Protein AF-A0A1Y3MYL6-F1 (afdb_monomer)

Mean predicted aligned error: 15.47 Å

pLDDT: mean 75.02, std 28.81, range [24.47, 98.62]

Foldseek 3Di:
DDPPPPPDVLNVQLVLQVVLLVVLVVLLVCVLVVVCVVVVHDPQVVCCVPPVDGPVVSVLSPLVNVLCVLQVVDSRDDRDSVLSVLLCVQAVDSVSSNVLVVQLCVVCVSVCVPRDSVSSVVSSVVLCPDPVNVVRRVVVVVVVVVVVVVVVVVVVVVVVVVPDPPPDDDDDDDDDDDPPPPPPPPPDDPDPPPPPDDDDDDDDDDDDDDDDDDDDDDDDDDDPDDD

Solvent-accessible surface area (backbone atoms only — not comparable to full-atom values): 14419 Å² total; per-residue (Å²): 136,85,80,80,73,83,70,54,66,61,60,52,48,53,50,43,23,51,53,41,52,51,54,27,47,52,54,42,50,43,60,76,68,42,48,34,61,78,72,74,38,53,67,46,60,35,40,33,70,76,71,71,38,52,52,72,52,52,54,52,33,44,53,34,39,53,52,50,61,61,39,63,92,43,91,81,64,77,48,51,67,69,46,38,50,47,47,55,72,74,27,85,46,61,69,38,38,46,52,49,51,53,51,50,53,63,72,41,69,82,43,66,88,63,74,42,53,64,50,51,53,54,51,46,59,52,47,62,69,33,75,92,41,36,80,65,64,47,45,65,57,57,52,49,50,52,52,52,50,52,53,51,50,53,52,51,54,52,52,57,63,71,68,53,79,83,77,86,72,91,68,95,70,92,74,77,89,75,79,80,76,80,75,82,72,80,76,70,84,77,78,82,82,73,80,76,80,73,92,71,82,88,82,90,82,90,82,93,82,83,91,82,90,84,87,84,86,82,79,86,76,87,73,84,84,80,131

Secondary structure (DSSP, 8-state):
--------HHHHHHHHHHHHHHHHHHHHHHHHTTHHHHTT--HHHHHHHHHS--HHHHHHHHHHHHHHHHTTT-SS---SHHHHHHHHHH--SHHHHHHHHHHHHHHHTT-GGG--HHHHHHHHHHHHH-GGGHHHHTHHHHHHHHHHHHHHHHHHHHHHHHTS-----------------------------------PPP-------------------------

Radius of gyration: 26.07 Å; Cα contacts (8 Å, |Δi|>4): 119; chains: 1; bounding box: 48×102×62 Å

Structure (mmCIF, N/CA/C/O backbone):
data_AF-A0A1Y3MYL6-F1
#
_entry.id   AF-A0A1Y3MYL6-F1
#
loop_
_atom_site.group_PDB
_atom_site.id
_atom_site.type_symbol
_atom_site.label_atom_id
_atom_site.label_alt_id
_atom_site.label_comp_id
_atom_site.label_asym_id
_atom_site.label_entity_id
_atom_site.label_seq_id
_atom_site.pdbx_PDB_ins_code
_atom_site.Cartn_x
_atom_site.Cartn_y
_atom_site.Cartn_z
_atom_site.occupancy
_atom_site.B_iso_or_equiv
_atom_site.auth_seq_id
_atom_site.auth_comp_id
_atom_site.auth_asym_id
_atom_site.auth_atom_id
_atom_site.pdbx_PDB_model_num
ATOM 1 N N . MET A 1 1 ? 7.258 -42.329 1.314 1.00 36.47 1 MET A N 1
ATOM 2 C CA . MET A 1 1 ? 6.926 -41.759 2.639 1.00 36.47 1 MET A CA 1
ATOM 3 C C . MET A 1 1 ? 7.146 -40.253 2.537 1.00 36.47 1 MET A C 1
ATOM 5 O O . MET A 1 1 ? 8.285 -39.808 2.557 1.00 36.47 1 MET A O 1
ATOM 9 N N . ASN A 1 2 ? 6.090 -39.482 2.263 1.00 37.75 2 ASN A N 1
ATOM 10 C CA . ASN A 1 2 ? 6.215 -38.037 2.048 1.00 37.75 2 ASN A CA 1
ATOM 11 C C . ASN A 1 2 ? 6.383 -37.348 3.401 1.00 37.75 2 ASN A C 1
ATOM 13 O O . ASN A 1 2 ? 5.489 -37.391 4.243 1.00 37.75 2 ASN A O 1
ATOM 17 N N . LYS A 1 3 ? 7.556 -36.749 3.612 1.00 42.62 3 LYS A N 1
ATOM 18 C CA . LYS A 1 3 ? 7.877 -35.957 4.797 1.00 42.62 3 LYS A CA 1
ATOM 19 C C . LYS A 1 3 ? 7.036 -34.680 4.727 1.00 42.62 3 LYS A C 1
ATOM 21 O O . LYS A 1 3 ? 7.388 -33.747 4.014 1.00 42.62 3 LYS A O 1
ATOM 26 N N . VAL A 1 4 ? 5.893 -34.661 5.410 1.00 44.25 4 VAL A N 1
ATOM 27 C CA . VAL A 1 4 ? 5.122 -33.431 5.620 1.00 44.25 4 VAL A CA 1
ATOM 28 C C . VAL A 1 4 ? 5.970 -32.548 6.528 1.00 44.25 4 VAL A C 1
ATOM 30 O O . VAL A 1 4 ? 6.018 -32.742 7.739 1.00 44.25 4 VAL A O 1
ATOM 33 N N . THR A 1 5 ? 6.725 -31.624 5.942 1.00 54.16 5 THR A N 1
ATOM 34 C CA . THR A 1 5 ? 7.421 -30.594 6.706 1.00 54.16 5 THR A CA 1
ATOM 35 C C . THR A 1 5 ? 6.369 -29.619 7.203 1.00 54.16 5 THR A C 1
ATOM 37 O O . THR A 1 5 ? 5.818 -28.848 6.419 1.00 54.16 5 THR A O 1
ATOM 40 N N . PHE A 1 6 ? 6.063 -29.680 8.497 1.00 57.22 6 PHE A N 1
ATOM 41 C CA . PHE A 1 6 ? 5.280 -28.658 9.177 1.00 57.22 6 PHE A CA 1
ATOM 42 C C . PHE A 1 6 ? 6.106 -27.366 9.167 1.00 57.22 6 PHE A C 1
ATOM 44 O O . PHE A 1 6 ? 6.957 -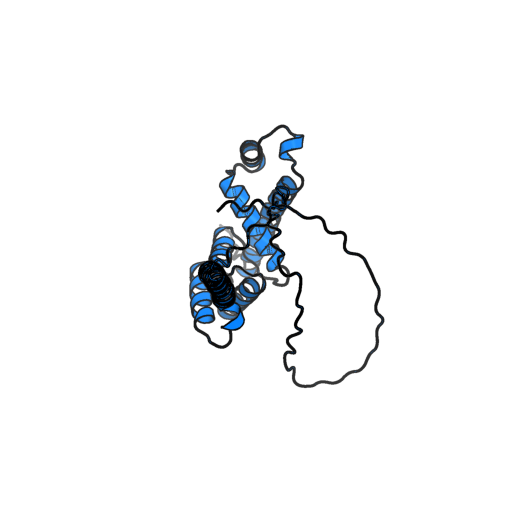27.144 10.025 1.00 57.22 6 PHE A O 1
ATOM 51 N N . THR A 1 7 ? 5.953 -26.564 8.116 1.00 70.88 7 THR A N 1
ATOM 52 C CA . THR A 1 7 ? 6.579 -25.248 8.035 1.00 70.88 7 THR A C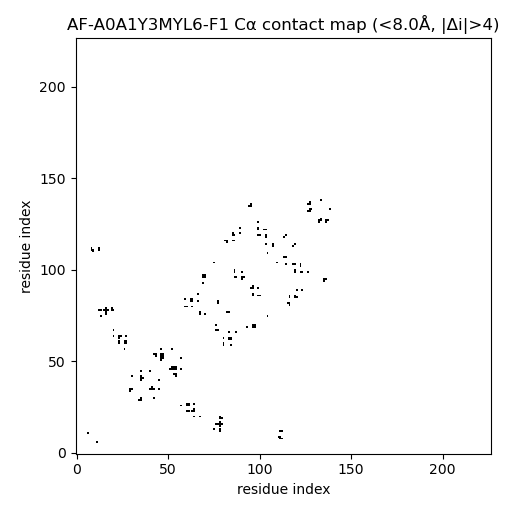A 1
ATOM 53 C C . THR A 1 7 ? 5.892 -24.354 9.049 1.00 70.88 7 THR A C 1
ATOM 55 O O . THR A 1 7 ? 4.691 -24.114 8.926 1.00 70.88 7 THR A O 1
ATOM 58 N N . ASP A 1 8 ? 6.650 -23.883 10.035 1.00 88.38 8 ASP A N 1
ATOM 59 C CA . ASP A 1 8 ? 6.189 -22.889 10.999 1.00 88.38 8 ASP A CA 1
ATOM 60 C C . ASP A 1 8 ? 5.500 -21.717 10.260 1.00 88.38 8 ASP A C 1
ATOM 62 O O . ASP A 1 8 ? 6.138 -21.088 9.403 1.00 88.38 8 ASP A O 1
ATOM 66 N N . PRO A 1 9 ? 4.207 -21.438 10.529 1.00 90.00 9 PRO A N 1
ATOM 67 C CA . PRO A 1 9 ? 3.455 -20.408 9.816 1.00 90.00 9 PRO A CA 1
ATOM 68 C C . PRO A 1 9 ? 4.111 -19.030 9.890 1.00 90.00 9 PRO A C 1
ATOM 70 O O . PRO A 1 9 ? 4.080 -18.272 8.918 1.00 90.00 9 PRO A O 1
ATOM 73 N N . PHE A 1 10 ? 4.765 -18.728 11.014 1.00 93.62 10 PHE A N 1
ATOM 74 C CA . PHE A 1 10 ? 5.485 -17.477 11.200 1.00 93.62 10 PHE A CA 1
ATOM 75 C C . PHE A 1 10 ? 6.688 -17.370 10.256 1.00 93.62 10 PHE A C 1
ATOM 77 O O . PHE A 1 10 ? 6.764 -16.432 9.459 1.00 93.62 10 PHE A O 1
ATOM 84 N N . ASN A 1 11 ? 7.567 -18.372 10.247 1.00 94.62 11 ASN A N 1
ATOM 85 C CA . ASN A 1 11 ? 8.681 -18.440 9.300 1.00 94.62 11 ASN A CA 1
ATOM 86 C C . ASN A 1 11 ? 8.214 -18.431 7.836 1.00 94.62 11 ASN A C 1
ATOM 88 O O . ASN A 1 11 ? 8.807 -17.743 7.005 1.00 94.62 11 ASN A O 1
ATOM 92 N N . SER A 1 12 ? 7.125 -19.136 7.507 1.00 94.94 12 SER A N 1
ATOM 93 C CA . SER A 1 12 ? 6.546 -19.111 6.156 1.00 94.94 12 SER A CA 1
ATOM 94 C C . SER A 1 12 ? 6.089 -17.705 5.759 1.00 94.94 12 SER A C 1
ATOM 96 O O . SER A 1 12 ? 6.320 -17.263 4.630 1.00 94.94 12 SER A O 1
ATOM 98 N N . TYR A 1 13 ? 5.468 -16.974 6.686 1.00 96.94 13 TYR A N 1
ATOM 99 C CA . TYR A 1 13 ? 5.050 -15.596 6.463 1.00 96.94 13 TYR A CA 1
ATOM 100 C C . TYR A 1 13 ? 6.248 -14.671 6.227 1.00 96.94 13 TYR A C 1
ATOM 102 O O . TYR A 1 13 ? 6.223 -13.890 5.272 1.00 96.94 13 TYR A O 1
ATOM 110 N N . LEU A 1 14 ? 7.291 -14.770 7.061 1.00 96.75 14 LEU A N 1
ATOM 111 C CA . LEU A 1 14 ? 8.500 -13.949 6.948 1.00 96.75 14 LEU A CA 1
ATOM 112 C C . LEU A 1 14 ? 9.284 -14.235 5.663 1.00 96.75 14 LEU A C 1
ATOM 114 O O . LEU A 1 14 ? 9.770 -13.296 5.033 1.00 96.75 14 LEU A O 1
ATOM 118 N N . LEU A 1 15 ? 9.349 -15.496 5.227 1.00 97.31 15 LEU A N 1
ATOM 119 C CA . LEU A 1 15 ? 9.965 -15.860 3.951 1.00 97.31 15 LEU A CA 1
ATOM 120 C C . LEU A 1 15 ? 9.232 -15.190 2.781 1.00 97.31 15 LEU A C 1
ATOM 122 O O . LEU A 1 15 ? 9.847 -14.468 1.997 1.00 97.31 15 LEU A O 1
ATOM 126 N N . LYS A 1 16 ? 7.899 -15.328 2.728 1.00 97.31 16 LYS A N 1
ATOM 127 C CA . LYS A 1 16 ? 7.061 -14.659 1.716 1.00 97.31 16 LYS A CA 1
ATOM 128 C C . LYS A 1 16 ? 7.223 -13.142 1.756 1.00 97.31 16 LYS A C 1
ATOM 130 O O . LYS A 1 16 ? 7.257 -12.492 0.716 1.00 97.31 16 LYS A O 1
ATOM 135 N N . GLN A 1 17 ? 7.328 -12.566 2.953 1.00 98.00 17 GLN A N 1
ATOM 136 C CA . GLN A 1 17 ? 7.566 -11.137 3.130 1.00 98.00 17 GLN A CA 1
ATOM 137 C C . GLN A 1 17 ? 8.905 -10.717 2.522 1.00 98.00 17 GLN A C 1
ATOM 139 O O . GLN A 1 17 ? 8.951 -9.722 1.804 1.00 98.00 17 GLN A O 1
ATOM 144 N N . ALA A 1 18 ? 9.984 -11.447 2.803 1.00 98.44 18 ALA A N 1
ATOM 145 C CA . ALA A 1 18 ? 11.311 -11.140 2.281 1.00 98.44 18 ALA A CA 1
ATOM 146 C C . ALA A 1 18 ? 11.352 -11.229 0.748 1.00 98.44 18 ALA A C 1
ATOM 148 O O . ALA A 1 18 ? 11.843 -10.308 0.092 1.00 98.44 18 ALA A O 1
ATOM 149 N N . GLU A 1 19 ? 10.772 -12.285 0.174 1.00 98.38 19 GLU A N 1
ATOM 150 C CA . GLU A 1 19 ? 10.656 -12.466 -1.278 1.00 98.38 19 GLU A CA 1
ATOM 151 C C . GLU A 1 19 ? 9.850 -11.337 -1.926 1.00 98.38 19 GLU A C 1
ATOM 153 O O . GLU A 1 19 ? 10.303 -10.713 -2.889 1.00 98.38 19 GLU A O 1
ATOM 158 N N . PHE A 1 20 ? 8.686 -11.015 -1.356 1.00 98.62 20 PHE A N 1
ATOM 159 C CA . PHE A 1 20 ? 7.832 -9.940 -1.846 1.00 98.62 20 PHE A CA 1
ATOM 160 C C . PHE A 1 20 ? 8.540 -8.584 -1.790 1.00 98.62 20 PHE A C 1
ATOM 162 O O . PHE A 1 20 ? 8.538 -7.852 -2.779 1.00 98.62 20 PHE A O 1
ATOM 169 N N . LYS A 1 21 ? 9.196 -8.265 -0.666 1.00 98.50 21 LYS A N 1
ATOM 170 C CA . LYS A 1 21 ? 9.988 -7.037 -0.498 1.00 98.50 21 LYS A CA 1
ATOM 171 C C . LYS A 1 21 ? 11.089 -6.930 -1.541 1.00 98.50 21 LYS A C 1
ATOM 173 O O . LYS A 1 21 ? 11.216 -5.887 -2.176 1.00 98.50 21 LYS A O 1
ATOM 178 N N . LYS A 1 22 ? 11.870 -7.996 -1.730 1.00 98.56 22 LYS A N 1
ATOM 179 C CA . LYS A 1 22 ? 12.944 -8.023 -2.725 1.00 98.56 22 LYS A CA 1
ATOM 180 C C . LYS A 1 22 ? 12.389 -7.714 -4.115 1.00 98.56 22 LYS A C 1
ATOM 182 O O . LYS A 1 22 ? 12.855 -6.782 -4.763 1.00 98.56 22 LYS A O 1
ATOM 187 N N . PHE A 1 23 ? 11.339 -8.426 -4.515 1.00 98.56 23 PHE A N 1
ATOM 188 C CA . PHE A 1 23 ? 10.712 -8.272 -5.823 1.00 98.56 23 PHE A CA 1
ATOM 189 C C . PHE A 1 23 ? 10.207 -6.843 -6.083 1.00 98.56 23 PHE A C 1
ATOM 191 O O . PHE A 1 23 ? 10.548 -6.231 -7.095 1.00 98.56 23 PHE A O 1
ATOM 198 N N . ILE A 1 24 ? 9.434 -6.261 -5.159 1.00 98.44 24 ILE A N 1
ATOM 199 C CA . ILE A 1 24 ? 8.896 -4.905 -5.362 1.00 98.44 24 ILE A CA 1
ATOM 200 C C . ILE A 1 24 ? 9.992 -3.832 -5.328 1.00 98.44 24 ILE A C 1
ATOM 202 O O . ILE A 1 24 ? 9.863 -2.814 -6.009 1.00 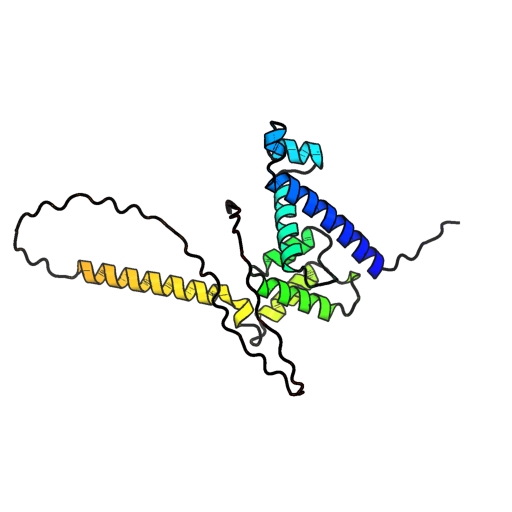98.44 24 ILE A O 1
ATOM 206 N N . LYS A 1 25 ? 11.075 -4.044 -4.566 1.00 98.31 25 LYS A N 1
ATOM 207 C CA . LYS A 1 25 ? 12.216 -3.122 -4.508 1.00 98.31 25 LYS A CA 1
ATOM 208 C C . LYS A 1 25 ? 13.061 -3.160 -5.771 1.00 98.31 25 LYS A C 1
ATOM 210 O O . LYS A 1 25 ? 13.518 -2.106 -6.207 1.00 98.31 25 LYS A O 1
ATOM 215 N N . GLU A 1 26 ? 13.221 -4.326 -6.389 1.00 98.38 26 GLU A N 1
ATOM 216 C CA . GLU A 1 26 ? 13.851 -4.443 -7.707 1.00 98.38 26 GLU A CA 1
ATOM 217 C C . GLU A 1 26 ? 13.063 -3.654 -8.761 1.00 98.38 26 GLU A C 1
ATOM 219 O O . GLU A 1 26 ? 13.641 -2.803 -9.438 1.00 98.38 26 GLU A O 1
ATOM 224 N N . ILE A 1 27 ? 11.735 -3.828 -8.817 1.00 98.12 27 ILE A N 1
ATOM 225 C CA . ILE A 1 27 ? 10.866 -3.048 -9.716 1.00 98.12 27 ILE A CA 1
ATOM 226 C C . ILE A 1 27 ? 11.007 -1.545 -9.443 1.00 98.12 27 ILE A C 1
ATOM 228 O O . ILE A 1 27 ? 11.228 -0.764 -10.370 1.00 98.12 27 ILE A O 1
ATOM 232 N N . GLN A 1 28 ? 10.898 -1.128 -8.177 1.00 98.25 28 GLN A N 1
ATOM 233 C CA . GLN A 1 28 ? 11.013 0.279 -7.787 1.00 98.25 28 GLN A CA 1
ATOM 234 C C . GLN A 1 28 ? 12.353 0.876 -8.228 1.00 98.25 28 GLN A C 1
ATOM 236 O O . GLN A 1 28 ? 12.380 1.956 -8.816 1.00 98.25 28 GLN A O 1
ATOM 241 N N . LYS A 1 29 ? 13.459 0.164 -7.997 1.00 98.12 29 LYS A N 1
ATOM 242 C CA . LYS A 1 29 ? 14.802 0.602 -8.385 1.00 98.12 29 LYS A CA 1
ATOM 243 C C . LYS A 1 29 ? 14.936 0.744 -9.902 1.00 98.12 29 LYS A C 1
ATOM 245 O O . LYS A 1 29 ? 15.387 1.793 -10.366 1.00 98.12 29 LYS A O 1
ATOM 250 N N . SER A 1 30 ? 14.543 -0.262 -10.680 1.00 97.31 30 SER A N 1
ATOM 251 C CA . SER A 1 30 ? 14.663 -0.219 -12.145 1.00 97.31 30 SER A CA 1
ATOM 252 C C . SER A 1 30 ? 13.802 0.882 -12.770 1.00 97.31 30 SER A C 1
ATOM 254 O O . SER A 1 30 ? 14.247 1.573 -13.689 1.00 97.31 30 SER A O 1
ATOM 256 N N . LEU A 1 31 ? 12.593 1.112 -12.246 1.00 96.94 31 LEU A N 1
ATOM 257 C CA . LEU A 1 31 ? 11.720 2.178 -12.743 1.00 96.94 31 LEU A CA 1
ATOM 258 C C . LEU A 1 31 ? 12.213 3.574 -12.333 1.00 96.94 31 LEU A C 1
ATOM 260 O O . LEU A 1 31 ? 12.248 4.465 -13.183 1.00 96.94 31 LEU A O 1
ATOM 264 N N . ASN A 1 32 ? 12.676 3.761 -11.092 1.00 96.12 32 ASN A N 1
ATOM 265 C CA . ASN A 1 32 ? 13.232 5.040 -10.627 1.00 96.12 32 ASN A CA 1
ATOM 266 C C . ASN A 1 32 ? 14.522 5.422 -11.367 1.00 96.12 32 ASN A C 1
ATOM 268 O O . ASN A 1 32 ? 14.730 6.587 -11.692 1.00 96.12 32 ASN A O 1
ATOM 272 N N . THR A 1 33 ? 15.374 4.441 -11.677 1.00 96.88 33 THR A N 1
ATOM 273 C CA . THR A 1 33 ? 16.611 4.658 -12.451 1.00 96.88 33 THR A CA 1
ATOM 274 C C . THR A 1 33 ? 16.376 4.768 -13.960 1.00 96.88 33 THR A C 1
ATOM 276 O O . THR A 1 33 ? 17.332 4.950 -14.719 1.00 96.88 33 THR A O 1
ATOM 279 N N . LYS A 1 34 ? 15.110 4.677 -14.394 1.00 96.56 34 LYS A N 1
ATOM 280 C CA . LYS A 1 34 ? 14.669 4.746 -15.792 1.00 96.56 34 LYS A CA 1
ATOM 281 C C . LYS A 1 34 ? 15.426 3.777 -16.703 1.00 96.56 34 LYS A C 1
ATOM 283 O O . LYS A 1 34 ? 15.775 4.114 -17.831 1.00 96.56 34 LYS A O 1
ATOM 288 N N . GLU A 1 35 ? 15.678 2.562 -16.219 1.00 95.56 35 GLU A N 1
ATOM 289 C CA . GLU A 1 35 ? 16.426 1.529 -16.947 1.00 95.56 35 GLU A CA 1
ATOM 290 C C . GLU A 1 35 ? 15.801 1.198 -18.313 1.00 95.56 35 GLU A C 1
ATOM 292 O O . GLU A 1 35 ? 16.514 0.977 -19.290 1.00 95.56 35 GLU A O 1
ATOM 297 N N . TYR A 1 36 ? 14.472 1.275 -18.408 1.00 96.25 36 TYR A N 1
ATOM 298 C CA . TYR A 1 36 ? 13.731 1.112 -19.658 1.00 96.25 36 TYR A CA 1
ATOM 299 C C . TYR A 1 36 ? 14.193 2.074 -20.766 1.00 96.25 36 TYR A C 1
ATOM 301 O O . TYR A 1 36 ? 14.353 1.639 -21.904 1.00 96.25 36 TYR A O 1
ATOM 309 N N . LEU A 1 37 ? 14.506 3.338 -20.439 1.00 96.06 37 LEU A N 1
ATOM 310 C CA . LEU A 1 37 ? 14.997 4.316 -21.421 1.00 96.06 37 LEU A CA 1
ATOM 311 C C . LEU A 1 37 ? 16.387 3.954 -21.944 1.00 96.06 37 LEU A C 1
ATOM 313 O O . LEU A 1 37 ? 16.658 4.132 -23.127 1.00 96.06 37 LEU A O 1
ATOM 317 N N . LYS A 1 38 ? 17.259 3.419 -21.081 1.00 94.94 38 LYS A N 1
ATOM 318 C CA . LYS A 1 38 ? 18.625 3.012 -21.461 1.00 94.94 38 LYS A CA 1
ATOM 319 C C . LYS A 1 38 ? 18.615 1.877 -22.483 1.00 94.94 38 LYS A C 1
ATOM 321 O O . LYS A 1 38 ? 19.511 1.789 -23.311 1.00 94.94 38 LYS A O 1
ATOM 326 N N . ASN A 1 39 ? 17.581 1.043 -22.422 1.00 91.81 39 ASN A N 1
ATOM 327 C CA . ASN A 1 39 ? 17.381 -0.096 -23.306 1.00 91.81 39 ASN A CA 1
ATOM 328 C C . ASN A 1 39 ? 16.453 0.215 -24.497 1.00 91.81 39 ASN A C 1
ATOM 330 O O . ASN A 1 39 ? 16.127 -0.696 -25.253 1.00 91.81 39 ASN A O 1
ATOM 334 N N . GLY A 1 40 ? 16.002 1.467 -24.653 1.00 96.31 40 GLY A N 1
ATOM 335 C CA . GLY A 1 40 ? 15.113 1.877 -25.745 1.00 96.31 40 GLY A CA 1
ATOM 336 C C . GLY A 1 40 ? 13.687 1.318 -25.666 1.00 96.31 40 GLY A C 1
ATOM 337 O O . GLY A 1 40 ? 13.010 1.265 -26.686 1.00 96.31 40 GLY A O 1
ATOM 338 N N . PHE A 1 41 ? 13.224 0.896 -24.485 1.00 96.81 41 PHE A N 1
ATOM 339 C CA . PHE A 1 41 ? 11.872 0.366 -24.280 1.00 96.81 41 PHE A CA 1
ATOM 340 C C . PHE A 1 41 ? 10.922 1.421 -23.717 1.00 96.81 41 PHE A C 1
ATOM 342 O O . PHE A 1 41 ? 11.314 2.291 -22.935 1.00 96.81 41 PHE A O 1
ATOM 349 N N . THR A 1 42 ? 9.632 1.282 -24.013 1.00 97.12 42 THR A N 1
ATOM 350 C CA . THR A 1 42 ? 8.577 1.884 -23.191 1.00 97.12 42 THR A CA 1
ATOM 351 C C . THR A 1 42 ? 8.473 1.164 -21.840 1.00 97.12 42 THR A C 1
ATOM 353 O O . THR A 1 42 ? 8.940 0.035 -21.673 1.00 97.12 42 THR A O 1
ATOM 356 N N . ILE A 1 43 ? 7.827 1.792 -20.848 1.00 96.00 43 ILE A N 1
ATOM 357 C CA . ILE A 1 43 ? 7.617 1.155 -19.534 1.00 96.00 43 ILE A CA 1
ATOM 358 C C . ILE A 1 43 ? 6.874 -0.178 -19.680 1.00 96.00 43 ILE A C 1
ATOM 360 O O . ILE A 1 43 ? 7.240 -1.133 -19.004 1.00 96.00 43 ILE A O 1
ATOM 364 N N . ASP A 1 44 ? 5.848 -0.247 -20.535 1.00 97.38 44 ASP A N 1
ATOM 365 C CA . ASP A 1 44 ? 5.014 -1.448 -20.674 1.00 97.38 44 ASP A CA 1
ATOM 366 C C . ASP A 1 44 ? 5.808 -2.623 -21.261 1.00 97.38 44 ASP A C 1
ATOM 368 O O . ASP A 1 44 ? 5.843 -3.705 -20.676 1.00 97.38 44 ASP A O 1
ATOM 372 N N . GLU A 1 45 ? 6.547 -2.384 -22.347 1.00 97.88 45 GLU A N 1
ATOM 373 C CA . GLU A 1 45 ? 7.435 -3.385 -22.950 1.00 97.88 45 GLU A CA 1
ATOM 374 C C . GLU A 1 45 ? 8.503 -3.855 -21.963 1.00 97.88 45 GLU A C 1
ATOM 376 O O . GLU A 1 45 ? 8.754 -5.055 -21.834 1.00 97.88 45 GLU A O 1
ATOM 381 N N . PHE A 1 46 ? 9.110 -2.920 -21.229 1.00 98.06 46 PHE A N 1
ATOM 382 C CA . PHE A 1 46 ? 10.161 -3.228 -20.271 1.00 98.06 46 PHE A CA 1
ATOM 383 C C . PHE A 1 46 ? 9.658 -4.115 -19.130 1.00 98.06 46 PHE A C 1
ATOM 385 O O . PHE A 1 46 ? 10.256 -5.155 -18.855 1.00 98.06 46 PHE A O 1
ATOM 392 N N . VAL A 1 47 ? 8.545 -3.752 -18.480 1.00 97.94 47 VAL A N 1
ATOM 393 C CA . VAL A 1 47 ? 8.029 -4.536 -17.344 1.00 97.94 47 VAL A CA 1
ATOM 394 C C . VAL A 1 47 ? 7.466 -5.886 -17.786 1.00 97.94 47 VAL A C 1
ATOM 396 O O . VAL A 1 47 ? 7.594 -6.874 -17.054 1.00 97.94 47 VAL A O 1
ATOM 399 N N . LYS A 1 48 ? 6.914 -5.961 -19.004 1.00 97.88 48 LYS A N 1
ATOM 400 C CA . LYS A 1 48 ? 6.477 -7.216 -19.615 1.00 97.88 48 LYS A CA 1
ATOM 401 C C . LYS A 1 48 ? 7.663 -8.128 -19.919 1.00 97.88 48 LYS A C 1
ATOM 403 O O . LYS A 1 48 ? 7.588 -9.318 -19.632 1.00 97.88 48 LYS A O 1
ATOM 408 N N . LYS A 1 49 ? 8.762 -7.584 -20.440 1.00 97.31 49 LYS A N 1
ATOM 409 C CA . LYS A 1 49 ? 9.981 -8.344 -20.743 1.00 97.31 49 LYS A CA 1
ATOM 410 C C . LYS A 1 49 ? 10.701 -8.824 -19.481 1.00 97.31 49 LYS A C 1
ATOM 412 O O . LYS A 1 49 ? 11.101 -9.980 -19.424 1.00 97.31 49 LYS A O 1
ATOM 417 N N . GLN A 1 50 ? 10.861 -7.955 -18.485 1.00 97.12 50 GLN A N 1
ATOM 418 C CA . GLN A 1 50 ? 11.702 -8.228 -17.317 1.00 97.12 50 GLN A CA 1
ATOM 419 C C . GLN A 1 50 ? 11.007 -9.092 -16.255 1.00 97.12 50 GLN A C 1
ATOM 421 O O . GLN A 1 50 ? 11.645 -9.953 -15.655 1.00 97.12 50 GLN A O 1
ATOM 426 N N . TRP A 1 51 ? 9.706 -8.885 -16.020 1.00 97.75 51 TRP A N 1
ATOM 427 C CA . TRP A 1 51 ? 8.967 -9.581 -14.953 1.00 97.75 51 TRP A CA 1
ATOM 428 C C . TRP A 1 51 ? 7.683 -10.270 -15.427 1.00 97.75 51 TRP A C 1
ATOM 430 O O . TRP A 1 51 ? 6.981 -10.861 -14.611 1.00 97.75 51 TRP A O 1
ATOM 440 N N . ASN A 1 52 ? 7.349 -10.210 -16.722 1.00 97.94 52 ASN A N 1
ATOM 441 C CA . ASN A 1 52 ? 6.097 -10.743 -17.271 1.00 97.94 52 ASN A CA 1
ATOM 442 C C . ASN A 1 52 ? 4.832 -10.174 -16.595 1.00 97.94 52 ASN A C 1
ATOM 444 O O . ASN A 1 52 ? 3.834 -10.872 -16.407 1.00 97.94 52 ASN A O 1
ATOM 448 N N . ILE A 1 53 ? 4.858 -8.886 -16.252 1.00 97.88 53 ILE A N 1
ATOM 449 C CA . ILE A 1 53 ? 3.724 -8.165 -15.657 1.00 97.88 53 ILE A CA 1
ATOM 450 C C . ILE A 1 53 ? 3.236 -7.055 -16.589 1.00 97.88 53 ILE A C 1
ATOM 452 O O . ILE A 1 53 ? 3.962 -6.622 -17.477 1.00 97.88 53 ILE A O 1
ATOM 456 N N . SER A 1 54 ? 2.009 -6.580 -16.388 1.00 98.06 54 SER A N 1
ATOM 457 C CA . SER A 1 54 ? 1.505 -5.392 -17.084 1.00 98.06 54 SER A CA 1
ATOM 458 C C . SER A 1 54 ? 2.005 -4.097 -16.444 1.00 98.06 54 SER A C 1
ATOM 460 O O . SER A 1 54 ? 2.302 -4.052 -15.243 1.00 98.06 54 SER A O 1
ATOM 462 N N . LYS A 1 55 ? 1.982 -2.996 -17.204 1.00 97.31 55 LYS A N 1
ATOM 463 C CA . LYS A 1 55 ? 2.200 -1.640 -16.674 1.00 97.31 55 LYS A CA 1
ATOM 464 C C . LYS A 1 55 ? 1.350 -1.337 -15.430 1.00 97.31 55 LYS A C 1
ATOM 466 O O . LYS A 1 55 ? 1.858 -0.817 -14.438 1.00 97.31 55 LYS A O 1
ATOM 471 N N . THR A 1 56 ? 0.072 -1.724 -15.422 1.00 97.56 56 THR A N 1
ATOM 472 C CA . THR A 1 56 ? -0.815 -1.545 -14.257 1.00 97.56 56 THR A CA 1
ATOM 473 C C . THR A 1 56 ? -0.342 -2.332 -13.033 1.00 97.56 56 THR A C 1
ATOM 475 O O . THR A 1 56 ? -0.420 -1.829 -11.912 1.00 97.56 56 THR A O 1
ATOM 478 N N . GLN A 1 57 ? 0.146 -3.563 -13.214 1.00 98.00 57 GLN A N 1
ATOM 479 C CA . GLN A 1 57 ? 0.713 -4.352 -12.116 1.00 98.00 57 GLN A CA 1
ATOM 480 C C . GLN A 1 57 ? 1.996 -3.713 -11.579 1.00 98.00 57 GLN A C 1
ATOM 482 O O . GLN A 1 57 ? 2.144 -3.612 -10.364 1.00 98.00 57 GLN A O 1
ATOM 487 N N . ALA A 1 58 ? 2.869 -3.206 -12.452 1.00 98.19 58 ALA A N 1
ATOM 488 C CA . ALA A 1 58 ? 4.078 -2.497 -12.038 1.00 98.19 58 ALA A CA 1
ATOM 489 C C . ALA A 1 58 ? 3.757 -1.291 -11.137 1.00 98.19 58 ALA A C 1
ATOM 491 O O . ALA A 1 58 ? 4.336 -1.161 -10.059 1.00 98.19 58 ALA A O 1
ATOM 492 N N . TYR A 1 59 ? 2.760 -0.471 -11.491 1.00 97.56 59 TYR A N 1
ATOM 493 C CA . TYR A 1 59 ? 2.318 0.636 -10.631 1.00 97.56 59 TYR A CA 1
ATOM 494 C C . TYR A 1 59 ? 1.745 0.171 -9.289 1.00 97.56 59 TYR A C 1
ATOM 496 O O . TYR A 1 59 ? 1.999 0.793 -8.256 1.00 97.56 59 TYR A O 1
ATOM 504 N N . ARG A 1 60 ? 1.012 -0.948 -9.263 1.00 98.19 60 ARG A N 1
ATOM 505 C CA . ARG A 1 60 ? 0.555 -1.546 -7.998 1.00 98.19 60 ARG A CA 1
ATOM 506 C C . ARG A 1 60 ? 1.736 -1.988 -7.133 1.00 98.19 60 ARG A C 1
ATOM 508 O O . ARG A 1 60 ? 1.674 -1.813 -5.920 1.00 98.19 60 ARG A O 1
ATOM 515 N N . TYR A 1 61 ? 2.823 -2.494 -7.715 1.00 98.62 61 TYR A N 1
ATOM 516 C CA . TYR A 1 61 ? 4.033 -2.835 -6.960 1.00 98.62 61 TYR A CA 1
ATOM 517 C C . TYR A 1 61 ? 4.812 -1.608 -6.480 1.00 98.62 61 TYR A C 1
ATOM 519 O O . TYR A 1 61 ? 5.311 -1.630 -5.357 1.00 98.62 61 TYR A O 1
ATOM 527 N N . LEU A 1 62 ? 4.834 -0.509 -7.241 1.00 98.19 62 LEU A N 1
ATOM 528 C CA . LEU A 1 62 ? 5.367 0.773 -6.759 1.00 98.19 62 LEU A CA 1
ATOM 529 C C . LEU A 1 62 ? 4.595 1.284 -5.534 1.00 98.19 62 LEU A C 1
ATOM 531 O O . LEU A 1 62 ? 5.202 1.719 -4.554 1.00 98.19 62 LEU A O 1
ATOM 535 N N . LEU A 1 63 ? 3.263 1.161 -5.547 1.00 98.06 63 LEU A N 1
ATOM 536 C CA . LEU A 1 63 ? 2.434 1.446 -4.375 1.00 98.06 63 LEU A CA 1
ATOM 537 C C . LEU A 1 63 ? 2.817 0.554 -3.185 1.00 98.06 63 LEU A C 1
ATOM 539 O O . LEU A 1 63 ? 2.936 1.041 -2.063 1.00 98.06 63 LEU A O 1
ATOM 543 N N . CYS A 1 64 ? 3.021 -0.745 -3.416 1.00 98.62 64 CYS A N 1
ATOM 544 C CA . CYS A 1 64 ? 3.444 -1.667 -2.361 1.00 98.62 64 CYS A CA 1
ATOM 545 C C . CYS A 1 64 ? 4.802 -1.266 -1.776 1.00 98.62 64 CYS A C 1
ATOM 547 O O . CYS A 1 64 ? 4.946 -1.258 -0.558 1.00 98.62 64 CYS A O 1
ATOM 549 N N . ALA A 1 65 ? 5.768 -0.884 -2.616 1.00 98.50 65 ALA A N 1
ATOM 550 C CA . ALA A 1 65 ? 7.089 -0.457 -2.167 1.00 98.50 65 ALA A CA 1
ATOM 551 C C . ALA A 1 65 ? 6.997 0.757 -1.230 1.00 98.50 65 ALA A C 1
ATOM 553 O O . ALA A 1 65 ? 7.591 0.735 -0.156 1.00 98.50 65 ALA A O 1
ATOM 554 N N . LYS A 1 66 ? 6.161 1.749 -1.572 1.00 98.00 66 LYS A N 1
ATOM 555 C CA . LYS A 1 66 ? 5.879 2.904 -0.705 1.00 98.00 66 LYS A CA 1
ATOM 556 C C . LYS A 1 66 ? 5.304 2.491 0.655 1.00 98.00 66 LYS A C 1
ATOM 558 O O . LYS A 1 66 ? 5.714 3.025 1.679 1.00 98.00 66 LYS A O 1
ATOM 563 N N . ILE A 1 67 ? 4.365 1.545 0.678 1.00 98.50 67 ILE A N 1
ATOM 564 C CA . ILE A 1 67 ? 3.757 1.050 1.925 1.00 98.50 67 ILE A CA 1
ATOM 565 C C . ILE A 1 67 ? 4.781 0.321 2.793 1.00 98.50 67 ILE A C 1
ATOM 567 O O . ILE A 1 67 ? 4.781 0.501 4.006 1.00 98.50 67 ILE A O 1
ATOM 571 N N . ILE A 1 68 ? 5.642 -0.493 2.179 1.00 98.38 68 ILE A N 1
ATOM 572 C CA . ILE A 1 68 ? 6.730 -1.182 2.878 1.00 98.38 68 ILE A CA 1
ATOM 573 C C . ILE A 1 68 ? 7.692 -0.172 3.512 1.00 98.38 68 ILE A C 1
ATOM 575 O O . ILE A 1 68 ? 8.028 -0.337 4.681 1.00 98.38 68 ILE A O 1
ATOM 579 N N . ASP A 1 69 ? 8.053 0.897 2.798 1.00 98.19 69 ASP A N 1
ATOM 580 C CA . ASP A 1 69 ? 8.903 1.972 3.335 1.00 98.19 69 ASP A CA 1
ATOM 581 C C . ASP A 1 69 ? 8.243 2.685 4.517 1.00 98.19 69 ASP A C 1
ATOM 583 O O . ASP A 1 69 ? 8.842 2.873 5.570 1.00 98.19 69 ASP A O 1
ATOM 587 N N . GLN A 1 70 ? 6.957 3.015 4.398 1.00 98.12 70 GLN A N 1
ATOM 588 C CA . GLN A 1 70 ? 6.203 3.649 5.482 1.00 98.12 70 GLN A CA 1
ATOM 589 C C . GLN A 1 70 ? 6.046 2.761 6.727 1.00 98.12 70 GLN A C 1
ATOM 591 O O . GLN A 1 70 ? 5.735 3.279 7.802 1.00 98.12 70 GLN A O 1
ATOM 596 N N . LEU A 1 71 ? 6.228 1.446 6.592 1.00 98.50 71 LEU A N 1
ATOM 597 C CA . LEU A 1 71 ? 6.116 0.457 7.663 1.00 98.50 71 LEU A CA 1
ATOM 598 C C . LEU A 1 71 ? 7.475 -0.123 8.084 1.00 98.50 71 LEU A C 1
ATOM 600 O O . LEU A 1 71 ? 7.486 -1.123 8.797 1.00 98.50 71 LEU A O 1
ATOM 604 N N . GLU A 1 72 ? 8.601 0.478 7.690 1.00 97.25 72 GLU A N 1
ATOM 605 C CA . GLU A 1 72 ? 9.958 -0.036 7.954 1.00 97.25 72 GLU A CA 1
ATOM 606 C C . GLU A 1 72 ? 10.237 -0.379 9.428 1.00 97.25 72 GLU A C 1
ATOM 608 O O . GLU A 1 72 ? 10.953 -1.335 9.703 1.00 97.25 72 GLU A O 1
ATOM 613 N N . GLU A 1 73 ? 9.602 0.333 10.366 1.00 97.31 73 GLU A N 1
ATOM 614 C CA . GLU A 1 73 ? 9.732 0.118 11.816 1.00 97.31 73 GLU A CA 1
ATOM 615 C C . GLU A 1 73 ? 9.086 -1.185 12.323 1.00 97.31 73 GLU A C 1
ATOM 617 O O . GLU A 1 73 ? 9.312 -1.586 13.463 1.00 97.31 73 GLU A O 1
ATOM 622 N N . PHE A 1 74 ? 8.255 -1.838 11.509 1.00 98.19 74 PHE A N 1
ATOM 623 C CA . PHE A 1 74 ? 7.581 -3.080 11.871 1.00 98.19 74 PHE A CA 1
ATOM 624 C C . PHE A 1 74 ? 8.347 -4.289 11.336 1.00 98.19 74 PHE A C 1
ATOM 626 O O . PHE A 1 74 ? 8.649 -4.367 10.146 1.00 98.19 74 PHE A O 1
ATOM 633 N N . GLU A 1 75 ? 8.576 -5.276 12.203 1.00 96.75 75 GLU A N 1
ATOM 634 C CA . GLU A 1 75 ? 9.158 -6.569 11.827 1.00 96.75 75 GLU A CA 1
ATOM 635 C C . GLU A 1 75 ? 8.230 -7.344 10.875 1.00 96.75 75 GLU A C 1
ATOM 637 O O . GLU A 1 75 ? 8.622 -7.751 9.775 1.00 96.75 75 GLU A O 1
ATOM 642 N N . ILE A 1 76 ? 6.962 -7.484 11.275 1.00 98.00 76 ILE A N 1
ATOM 643 C CA . ILE A 1 76 ? 5.902 -8.075 10.460 1.00 98.00 76 ILE A CA 1
ATOM 644 C C . ILE A 1 76 ? 5.293 -6.967 9.604 1.00 98.00 76 ILE A C 1
ATOM 646 O O . ILE A 1 76 ? 4.734 -5.999 10.115 1.00 98.00 76 ILE A O 1
ATOM 650 N N . GLN A 1 77 ? 5.360 -7.131 8.294 1.00 98.25 77 GLN A N 1
ATOM 651 C CA . GLN A 1 77 ? 4.853 -6.229 7.268 1.00 98.25 77 GLN A CA 1
ATOM 652 C C . GLN A 1 77 ? 3.992 -7.005 6.259 1.00 98.25 77 GLN A C 1
ATOM 654 O O . GLN A 1 77 ? 3.961 -8.237 6.279 1.00 98.25 77 GLN A O 1
ATOM 659 N N . PRO A 1 78 ? 3.253 -6.327 5.369 1.00 98.06 78 PRO A N 1
ATOM 660 C CA . PRO A 1 78 ? 2.514 -7.004 4.312 1.00 98.06 78 PRO A CA 1
ATOM 661 C C . PRO A 1 78 ? 3.421 -7.835 3.394 1.00 98.06 78 PRO A C 1
ATOM 663 O O . PRO A 1 78 ? 4.490 -7.379 2.997 1.00 98.06 78 PRO A O 1
ATOM 666 N N . ASN A 1 79 ? 2.973 -9.030 3.005 1.00 97.50 79 ASN A N 1
ATOM 667 C CA . ASN A 1 79 ? 3.738 -9.946 2.148 1.00 97.50 79 ASN A CA 1
ATOM 668 C C . ASN A 1 79 ? 3.094 -10.228 0.778 1.00 97.50 79 ASN A C 1
ATOM 670 O O . ASN A 1 79 ? 3.548 -11.116 0.063 1.00 97.50 79 ASN A O 1
ATOM 674 N N . TYR A 1 80 ? 2.046 -9.493 0.391 1.00 97.62 80 TYR A N 1
ATOM 675 C CA . TYR A 1 80 ? 1.471 -9.563 -0.957 1.00 97.62 80 TYR A CA 1
ATOM 676 C C . TYR A 1 80 ? 0.713 -8.284 -1.344 1.00 97.62 80 TYR A C 1
ATOM 678 O O .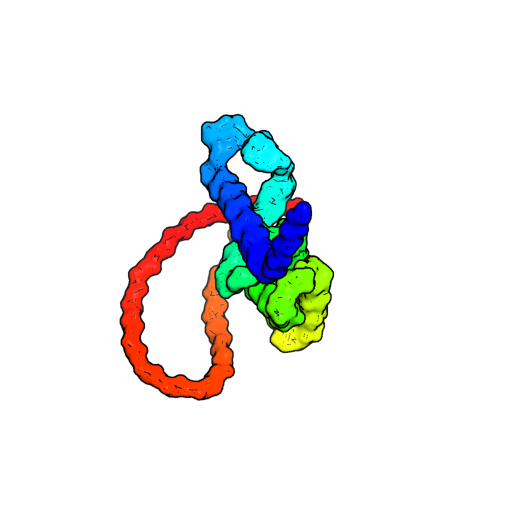 TYR A 1 80 ? 0.231 -7.524 -0.499 1.00 97.62 80 TYR A O 1
ATOM 686 N N . GLU A 1 81 ? 0.543 -8.081 -2.653 1.00 97.81 81 GLU A N 1
ATOM 687 C CA . GLU A 1 81 ? -0.028 -6.867 -3.260 1.00 97.81 81 GLU A CA 1
ATOM 688 C C . GLU A 1 81 ? -1.423 -6.499 -2.737 1.00 97.81 81 GLU A C 1
ATOM 690 O O . GLU A 1 81 ? -1.690 -5.338 -2.410 1.00 97.81 81 GLU A O 1
ATOM 695 N N . ARG A 1 82 ? -2.323 -7.480 -2.611 1.00 97.69 82 ARG A N 1
ATOM 696 C CA . ARG A 1 82 ? -3.708 -7.225 -2.193 1.00 97.69 82 ARG A CA 1
ATOM 697 C C . ARG A 1 82 ? -3.776 -6.666 -0.770 1.00 97.69 82 ARG A C 1
ATOM 699 O O . ARG A 1 82 ? -4.647 -5.842 -0.490 1.00 97.69 82 ARG A O 1
ATOM 706 N N . LEU A 1 83 ? -2.862 -7.064 0.113 1.00 98.00 83 LEU A N 1
ATOM 707 C CA . LEU A 1 83 ? -2.805 -6.555 1.481 1.00 98.00 83 LEU A CA 1
ATOM 708 C C . LEU A 1 83 ? -2.336 -5.099 1.515 1.00 98.00 83 LEU A C 1
ATOM 710 O O . LEU A 1 83 ? -2.998 -4.260 2.124 1.00 98.00 83 LEU A O 1
ATOM 714 N N . CYS A 1 84 ? -1.270 -4.784 0.776 1.00 98.56 84 CYS A N 1
ATOM 715 C CA . CYS A 1 84 ? -0.808 -3.415 0.547 1.00 98.56 84 CYS A CA 1
ATOM 716 C C . CYS A 1 84 ? -1.940 -2.524 0.013 1.00 98.56 84 CYS A C 1
ATOM 718 O O . CYS A 1 84 ? -2.234 -1.467 0.569 1.00 98.56 84 CYS A O 1
ATOM 720 N N . ARG A 1 85 ? -2.667 -2.970 -1.014 1.00 97.75 85 ARG A N 1
ATOM 721 C CA . ARG A 1 85 ? -3.807 -2.208 -1.546 1.00 97.75 85 ARG A CA 1
ATOM 722 C C . ARG A 1 85 ? -4.930 -2.023 -0.542 1.00 97.75 85 ARG A C 1
ATOM 724 O O . ARG A 1 85 ? -5.509 -0.942 -0.493 1.00 97.75 85 ARG A O 1
ATOM 731 N N . SER A 1 86 ? -5.239 -3.048 0.249 1.00 98.06 86 SER A N 1
ATOM 732 C CA . SER A 1 86 ? -6.241 -2.939 1.309 1.00 98.06 86 SER A CA 1
ATOM 733 C C . SER A 1 86 ? -5.848 -1.879 2.333 1.00 98.06 86 SER A C 1
ATOM 735 O O . SER A 1 86 ? -6.708 -1.123 2.767 1.00 98.06 86 SER A O 1
ATOM 737 N N . LEU A 1 87 ? -4.568 -1.792 2.694 1.00 98.31 87 LEU A N 1
ATOM 738 C CA . LEU A 1 87 ? -4.072 -0.762 3.602 1.00 98.31 87 LEU A CA 1
ATOM 739 C C . LEU A 1 87 ? -4.203 0.637 2.995 1.00 98.31 87 LEU A C 1
ATOM 741 O O . LEU A 1 87 ? -4.848 1.492 3.593 1.00 98.31 87 LEU A O 1
ATOM 745 N N . ASN A 1 88 ? -3.695 0.849 1.779 1.00 96.94 88 ASN A N 1
ATOM 746 C CA . ASN A 1 88 ? -3.751 2.155 1.108 1.00 96.94 88 ASN A CA 1
ATOM 747 C C . ASN A 1 88 ? -5.174 2.605 0.745 1.00 96.94 88 ASN A C 1
ATOM 749 O O . ASN A 1 88 ? -5.445 3.795 0.569 1.00 96.94 88 ASN A O 1
ATOM 753 N N . LYS A 1 89 ? -6.118 1.666 0.612 1.00 96.25 89 LYS A N 1
ATOM 754 C CA . LYS A 1 89 ? -7.533 2.003 0.436 1.00 96.25 89 LYS A CA 1
ATOM 755 C C . LYS A 1 89 ? -8.044 2.829 1.617 1.00 96.25 89 LYS A C 1
ATOM 757 O O . LYS A 1 89 ? -8.759 3.796 1.375 1.00 96.25 89 LYS A O 1
ATOM 762 N N . TYR A 1 90 ? -7.663 2.462 2.838 1.00 95.44 90 TYR A N 1
ATOM 763 C CA . TYR A 1 90 ? -8.202 3.033 4.070 1.00 95.44 90 TYR A CA 1
ATOM 764 C C . TYR A 1 90 ? -7.294 4.087 4.707 1.00 95.44 90 TYR A C 1
ATOM 766 O O . TYR A 1 90 ? -7.777 5.130 5.121 1.00 95.44 90 TYR A O 1
ATOM 774 N N . ALA A 1 91 ? -5.987 3.841 4.751 1.00 94.81 91 ALA A N 1
ATOM 775 C CA . ALA A 1 91 ? -5.011 4.738 5.352 1.00 94.81 91 ALA A CA 1
ATOM 776 C C . ALA A 1 91 ? -4.229 5.489 4.267 1.00 94.81 91 ALA A C 1
ATOM 778 O O . ALA A 1 91 ? -3.478 4.875 3.508 1.00 94.81 91 ALA A O 1
ATOM 779 N N . LYS A 1 92 ? -4.407 6.812 4.192 1.00 91.06 92 LYS A N 1
ATOM 780 C CA . LYS A 1 92 ? -3.783 7.685 3.183 1.00 91.06 92 LYS A CA 1
ATOM 781 C C . LYS A 1 92 ? -2.477 8.298 3.659 1.00 91.06 92 LYS A C 1
ATOM 783 O O . LYS A 1 92 ? -1.559 8.497 2.864 1.00 91.06 92 LYS A O 1
ATOM 788 N N . THR A 1 93 ? -2.375 8.572 4.956 1.00 94.12 93 THR A N 1
ATOM 789 C CA . THR A 1 93 ? -1.163 9.135 5.556 1.00 94.12 93 THR A CA 1
ATOM 790 C C . THR A 1 93 ? -0.290 8.047 6.168 1.00 94.12 93 THR A C 1
ATOM 792 O O . THR A 1 93 ? -0.772 6.993 6.590 1.00 94.12 93 THR A O 1
ATOM 795 N N . THR A 1 94 ? 1.011 8.322 6.289 1.00 96.00 94 THR A N 1
ATOM 796 C CA . THR A 1 94 ? 1.945 7.439 7.003 1.00 96.00 94 THR A CA 1
ATOM 797 C C . THR A 1 94 ? 1.473 7.176 8.437 1.00 96.00 94 THR A C 1
ATOM 799 O O . THR A 1 94 ? 1.538 6.046 8.908 1.00 96.00 94 THR A O 1
ATOM 802 N N . GLN A 1 95 ? 0.938 8.190 9.128 1.00 96.00 95 GLN A N 1
ATOM 803 C CA . GLN A 1 95 ? 0.435 8.043 10.498 1.00 96.00 95 GLN A CA 1
ATOM 804 C C . GLN A 1 95 ? -0.772 7.099 10.577 1.00 96.00 95 GLN A C 1
ATOM 806 O O . GLN A 1 95 ? -0.783 6.197 11.415 1.00 96.00 95 GLN A O 1
ATOM 811 N N . GLN A 1 96 ? -1.753 7.255 9.681 1.00 96.69 96 GLN A N 1
ATOM 812 C CA . GLN A 1 96 ? -2.897 6.344 9.589 1.00 96.69 96 GLN A CA 1
ATOM 813 C C . GLN A 1 96 ? -2.448 4.916 9.278 1.00 96.69 96 GLN A C 1
ATOM 815 O O . GLN A 1 96 ? -2.957 3.967 9.871 1.00 96.69 96 GLN A O 1
ATOM 820 N N . LEU A 1 97 ? -1.480 4.764 8.372 1.00 98.12 97 LEU A N 1
ATOM 821 C CA . LEU A 1 97 ? -0.990 3.465 7.932 1.00 98.12 97 LEU A CA 1
ATOM 822 C C . LEU A 1 97 ? -0.289 2.727 9.075 1.00 98.12 97 LEU A C 1
ATOM 824 O O . LEU A 1 97 ? -0.622 1.574 9.352 1.00 98.12 97 LEU A O 1
ATOM 828 N N . LYS A 1 98 ? 0.609 3.413 9.792 1.00 98.31 98 LYS A N 1
ATOM 829 C CA . LYS A 1 98 ? 1.287 2.883 10.983 1.00 98.31 98 LYS A CA 1
ATOM 830 C C . LYS A 1 98 ? 0.291 2.537 12.094 1.00 98.31 98 LYS A C 1
ATOM 832 O O . LYS A 1 98 ? 0.399 1.470 12.695 1.00 98.31 98 LYS A O 1
ATOM 837 N N . LEU A 1 99 ? -0.703 3.394 12.352 1.00 98.12 99 LEU A N 1
ATOM 838 C CA . LEU A 1 99 ? -1.751 3.139 13.349 1.00 98.12 99 LEU A CA 1
ATOM 839 C C . LEU A 1 99 ? -2.578 1.895 12.999 1.00 98.12 99 LEU A C 1
ATOM 841 O O . LEU A 1 99 ? -2.740 1.002 13.835 1.00 98.12 99 LEU A O 1
ATOM 845 N N . LEU A 1 100 ? -3.083 1.830 11.766 1.00 98.50 100 LEU A N 1
ATOM 846 C CA . LEU A 1 100 ? -3.887 0.717 11.273 1.00 98.50 100 LEU A CA 1
ATOM 847 C C . LEU A 1 100 ? -3.101 -0.592 11.345 1.00 98.50 100 LEU A C 1
ATOM 849 O O . LEU A 1 100 ? -3.594 -1.576 11.896 1.00 98.50 100 LEU A O 1
ATOM 853 N N . TRP A 1 101 ? -1.867 -0.594 10.843 1.00 98.62 101 TRP A N 1
ATOM 854 C CA . TRP A 1 101 ? -1.031 -1.787 10.832 1.00 98.62 101 TRP A CA 1
ATOM 855 C C . TRP A 1 101 ? -0.698 -2.270 12.246 1.00 98.62 101 TRP A C 1
ATOM 857 O O . TRP A 1 101 ? -0.897 -3.444 12.555 1.00 98.62 101 TRP A O 1
ATOM 867 N N . ARG A 1 102 ? -0.328 -1.360 13.155 1.00 98.50 102 ARG A N 1
ATOM 868 C CA . ARG A 1 102 ? -0.112 -1.678 14.575 1.00 98.50 102 ARG A CA 1
ATOM 869 C C . ARG A 1 102 ? -1.336 -2.336 15.213 1.00 98.50 102 ARG A C 1
ATOM 871 O O . ARG A 1 102 ? -1.193 -3.302 15.959 1.00 98.50 102 ARG A O 1
ATOM 878 N N . MET A 1 103 ? -2.538 -1.836 14.925 1.00 98.44 103 MET A N 1
ATOM 879 C CA . MET A 1 103 ? -3.768 -2.401 15.481 1.00 98.44 103 MET A CA 1
ATOM 880 C C . MET A 1 103 ? -4.092 -3.782 14.893 1.00 98.44 103 MET A C 1
ATOM 882 O O . MET A 1 103 ? -4.535 -4.667 15.623 1.00 98.44 103 MET A O 1
ATOM 886 N N . VAL A 1 104 ? -3.822 -4.001 13.603 1.00 98.56 104 VAL A N 1
ATOM 887 C CA . VAL A 1 104 ? -3.930 -5.328 12.975 1.00 98.56 104 VAL A CA 1
ATOM 888 C C . VAL A 1 104 ? -2.987 -6.319 13.660 1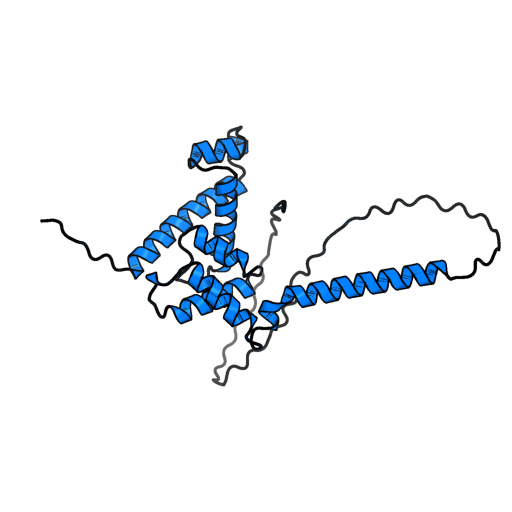.00 98.56 104 VAL A C 1
ATOM 890 O O . VAL A 1 104 ? -3.436 -7.389 14.071 1.00 98.56 104 VAL A O 1
ATOM 893 N N . LEU A 1 105 ? -1.719 -5.945 13.863 1.00 98.31 105 LEU A N 1
ATOM 894 C CA . LEU A 1 105 ? -0.734 -6.786 14.551 1.00 98.31 105 LEU A CA 1
ATOM 895 C C . LEU A 1 105 ? -1.153 -7.110 15.992 1.00 98.31 105 LEU A C 1
ATOM 897 O O . LEU A 1 105 ? -1.078 -8.263 16.416 1.00 98.31 105 LEU A O 1
ATOM 901 N N . LYS A 1 106 ? -1.681 -6.125 16.727 1.00 97.94 106 LYS A N 1
ATOM 902 C CA . LYS A 1 106 ? -2.207 -6.338 18.084 1.00 97.94 106 LYS A CA 1
ATOM 903 C C . LYS A 1 106 ? -3.346 -7.362 18.108 1.00 97.94 106 LYS A C 1
ATOM 905 O O . LYS A 1 106 ? -3.408 -8.186 19.014 1.00 97.94 106 LYS A O 1
ATOM 910 N N . LYS A 1 107 ? -4.243 -7.326 17.120 1.00 97.88 107 LYS A N 1
ATOM 911 C CA . LYS A 1 107 ? -5.403 -8.228 17.049 1.00 97.88 107 LYS A CA 1
ATOM 912 C C . LYS A 1 107 ? -5.047 -9.663 16.698 1.00 97.88 107 LYS A C 1
ATOM 914 O O . LYS A 1 107 ? -5.702 -10.575 17.191 1.00 97.88 107 LYS A O 1
ATOM 919 N N . ILE A 1 108 ? -4.046 -9.872 15.844 1.00 96.94 108 ILE A N 1
ATOM 920 C CA . ILE A 1 108 ? -3.640 -11.235 15.488 1.00 96.94 108 ILE A CA 1
ATOM 921 C C . ILE A 1 108 ? -2.889 -11.937 16.621 1.00 96.94 108 ILE A C 1
ATOM 923 O O . ILE A 1 108 ? -2.837 -13.164 16.630 1.00 96.94 108 ILE A O 1
ATOM 927 N N . ASN A 1 109 ? -2.312 -11.179 17.565 1.00 94.50 109 ASN A N 1
ATOM 928 C CA . ASN A 1 109 ? -1.563 -11.697 18.710 1.00 94.50 109 ASN A CA 1
ATOM 929 C C . ASN A 1 109 ? -0.549 -12.792 18.307 1.00 94.50 109 ASN A C 1
ATOM 931 O O . ASN A 1 109 ? -0.588 -13.912 18.811 1.00 94.50 109 ASN A O 1
ATOM 935 N N . GLY A 1 110 ? 0.284 -12.489 17.304 1.00 92.00 110 GLY A N 1
ATOM 936 C CA . GLY A 1 110 ? 1.297 -13.403 16.754 1.00 92.00 110 GLY A CA 1
ATOM 937 C C . GLY A 1 110 ? 0.796 -14.413 15.709 1.00 92.00 110 GLY A C 1
ATOM 938 O O . GLY A 1 110 ? 1.606 -15.003 15.002 1.00 92.00 110 GLY A O 1
ATOM 939 N N . LYS A 1 111 ? -0.521 -14.589 15.531 1.00 95.06 111 LYS A N 1
ATOM 940 C CA . LYS A 1 111 ? -1.097 -15.529 14.550 1.00 95.06 111 LYS A CA 1
ATOM 941 C C . LYS A 1 111 ? -1.167 -14.910 13.151 1.00 95.06 111 LYS A C 1
ATOM 943 O O . LYS A 1 111 ? -2.222 -14.449 12.714 1.00 95.06 111 LYS A O 1
ATOM 948 N N . VAL A 1 112 ? -0.036 -14.888 12.451 1.00 95.69 112 VAL A N 1
ATOM 949 C CA . VAL A 1 112 ? 0.129 -14.227 11.140 1.00 95.69 112 VAL A CA 1
ATOM 950 C C . VAL A 1 112 ? -0.839 -14.707 10.051 1.00 95.69 112 VAL A C 1
ATOM 952 O O . VAL A 1 112 ? -1.204 -13.919 9.181 1.00 95.69 112 VAL A O 1
ATOM 955 N N . ASP A 1 113 ? -1.348 -15.937 10.138 1.00 93.56 113 ASP A N 1
ATOM 956 C CA . ASP A 1 113 ? -2.336 -16.480 9.190 1.00 93.56 113 ASP A CA 1
ATOM 957 C C . ASP A 1 113 ? -3.683 -15.739 9.222 1.00 93.56 113 ASP A C 1
ATOM 959 O O . ASP A 1 113 ? -4.465 -15.796 8.273 1.00 93.56 113 ASP A O 1
ATOM 963 N N . LEU A 1 114 ? -3.962 -15.002 10.302 1.00 96.38 114 LEU A N 1
ATOM 964 C CA . LEU A 1 114 ? -5.172 -14.191 10.435 1.00 96.38 114 LEU A CA 1
ATOM 965 C C . LEU A 1 114 ? -5.084 -12.859 9.671 1.00 96.38 114 LEU A C 1
ATOM 967 O O . LEU A 1 114 ? -6.097 -12.164 9.524 1.00 96.38 114 LEU A O 1
ATOM 971 N N . ILE A 1 115 ? -3.897 -12.482 9.178 1.00 97.69 115 ILE A N 1
ATOM 972 C CA . ILE A 1 115 ? -3.691 -11.235 8.437 1.00 97.69 115 ILE A CA 1
ATOM 973 C C . ILE A 1 115 ? -4.374 -11.335 7.068 1.00 97.69 115 ILE A C 1
ATOM 975 O O . ILE A 1 115 ? -3.876 -11.923 6.109 1.00 97.69 115 ILE A O 1
ATOM 979 N N . THR A 1 116 ? -5.530 -10.686 6.960 1.00 97.25 116 THR A N 1
ATOM 980 C CA . THR A 1 116 ? -6.347 -10.648 5.743 1.00 97.25 116 THR A CA 1
ATOM 981 C C . THR A 1 116 ? -6.814 -9.228 5.441 1.00 97.25 116 THR A C 1
ATOM 983 O O . THR A 1 116 ? -6.931 -8.389 6.338 1.00 97.25 116 THR A O 1
ATOM 986 N N . SER A 1 117 ? -7.171 -8.950 4.184 1.00 97.19 117 SER A N 1
ATOM 987 C CA . SER A 1 117 ? -7.804 -7.675 3.802 1.00 97.19 117 SER A CA 1
ATOM 988 C C . SER A 1 117 ? -9.100 -7.406 4.579 1.00 97.19 117 SER A C 1
ATOM 990 O O . SER A 1 117 ? -9.419 -6.260 4.894 1.00 97.19 117 SER A O 1
ATOM 992 N N . THR A 1 118 ? -9.835 -8.461 4.939 1.00 97.75 118 THR A N 1
ATOM 993 C CA . THR A 1 118 ? -11.045 -8.361 5.764 1.00 97.75 118 THR A CA 1
ATOM 994 C C . THR A 1 118 ? -10.716 -7.898 7.180 1.00 97.75 118 THR A C 1
ATOM 996 O O . THR A 1 118 ? -11.389 -7.004 7.693 1.00 97.75 118 THR A O 1
ATOM 999 N N . LEU A 1 119 ? -9.665 -8.447 7.804 1.00 98.25 119 LEU A N 1
ATOM 1000 C CA . LEU A 1 119 ? -9.199 -7.989 9.116 1.00 98.25 119 LEU A CA 1
ATOM 1001 C C . LEU A 1 119 ? -8.754 -6.523 9.070 1.00 98.25 119 LEU A C 1
ATOM 1003 O O . LEU A 1 119 ? -9.120 -5.752 9.958 1.00 98.25 119 LEU A O 1
ATOM 1007 N N . VAL A 1 120 ? -8.026 -6.124 8.022 1.00 98.50 120 VAL A N 1
ATOM 1008 C CA . VAL A 1 120 ? -7.627 -4.724 7.799 1.00 98.50 120 VAL A CA 1
ATOM 1009 C C . VAL A 1 120 ? -8.858 -3.820 7.742 1.00 98.50 120 VAL A C 1
ATOM 1011 O O . VAL A 1 120 ? -8.941 -2.849 8.489 1.00 98.50 120 VAL A O 1
ATOM 1014 N N . SER A 1 121 ? -9.851 -4.169 6.920 1.00 98.12 121 SER A N 1
ATOM 1015 C CA . SER A 1 121 ? -11.076 -3.376 6.773 1.00 98.12 121 SER A CA 1
ATOM 1016 C C . SER A 1 121 ? -11.873 -3.265 8.074 1.00 98.12 121 SER A C 1
ATOM 1018 O O . SER A 1 121 ? -12.338 -2.179 8.408 1.00 98.12 121 SER A O 1
ATOM 1020 N N . LYS A 1 122 ? -12.039 -4.368 8.816 1.00 98.31 122 LYS A N 1
ATOM 1021 C CA . LYS A 1 122 ? -12.740 -4.359 10.111 1.00 98.31 122 LYS A CA 1
ATOM 1022 C C . LYS A 1 122 ? -12.012 -3.478 11.123 1.00 98.31 122 LYS A C 1
ATOM 1024 O O . LYS A 1 122 ? -12.632 -2.651 11.778 1.00 98.31 122 LYS A O 1
ATOM 1029 N N . THR A 1 123 ? -10.690 -3.613 11.191 1.00 98.38 123 THR A N 1
ATOM 1030 C CA . THR A 1 123 ? -9.850 -2.839 12.110 1.00 98.38 123 THR A CA 1
ATOM 1031 C C . THR A 1 123 ? -9.889 -1.350 11.802 1.00 98.38 123 THR A C 1
ATOM 1033 O O . THR A 1 123 ? -10.010 -0.553 12.726 1.00 98.38 123 THR A O 1
ATOM 1036 N N . TRP A 1 124 ? -9.865 -0.966 10.525 1.00 97.88 124 TRP A N 1
ATOM 1037 C CA . TRP A 1 124 ? -10.038 0.433 10.145 1.00 97.88 124 TRP A CA 1
ATOM 1038 C C . TRP A 1 124 ? -11.399 0.988 10.569 1.00 97.88 124 TRP A C 1
ATOM 1040 O O . TRP A 1 124 ? -11.459 2.056 11.165 1.00 97.88 124 TRP A O 1
ATOM 1050 N N . ASN A 1 125 ? -12.486 0.251 10.323 1.00 96.94 125 ASN A N 1
ATOM 1051 C CA . ASN A 1 125 ? -13.832 0.699 10.688 1.00 96.94 125 ASN A CA 1
ATOM 1052 C C . ASN A 1 125 ? -14.007 0.896 12.201 1.00 96.94 125 ASN A C 1
ATOM 1054 O O . ASN A 1 125 ? -14.762 1.769 12.619 1.00 96.94 125 ASN A O 1
ATOM 1058 N N . GLU A 1 126 ? -13.338 0.084 13.018 1.00 97.12 126 GLU A N 1
ATOM 1059 C CA . GLU A 1 126 ? -13.315 0.266 14.470 1.00 97.12 126 GLU A CA 1
ATOM 1060 C C . GLU A 1 126 ? -12.521 1.516 14.865 1.00 97.12 126 GLU A C 1
ATOM 1062 O O . GLU A 1 126 ? -13.036 2.341 15.613 1.00 97.12 126 GLU A O 1
ATOM 1067 N N . LEU A 1 127 ? -11.316 1.703 14.308 1.00 96.62 127 LEU A N 1
ATOM 1068 C CA . LEU A 1 127 ? -10.491 2.895 14.550 1.00 96.62 127 LEU A CA 1
ATOM 1069 C C . LEU A 1 127 ? -11.216 4.186 14.153 1.00 96.62 127 LEU A C 1
ATOM 1071 O O . LEU A 1 127 ? -11.201 5.154 14.902 1.00 96.62 127 LEU A O 1
ATOM 1075 N N . TYR A 1 128 ? -11.883 4.181 13.000 1.00 93.56 128 TYR A N 1
ATOM 1076 C CA . TYR A 1 128 ? -12.596 5.338 12.459 1.00 93.56 128 TYR A CA 1
ATOM 1077 C C . TYR A 1 128 ? -13.771 5.784 13.349 1.00 93.56 128 TYR A C 1
ATOM 1079 O O . TYR A 1 128 ? -14.104 6.968 13.399 1.00 93.56 128 TYR A O 1
ATOM 1087 N N . LYS A 1 129 ? -14.392 4.845 14.078 1.00 94.38 129 LYS A N 1
ATOM 1088 C CA . LYS A 1 129 ? -15.493 5.114 15.022 1.00 94.38 129 LYS A CA 1
ATOM 1089 C C . LYS A 1 129 ? -15.012 5.476 16.427 1.00 94.38 129 LYS A C 1
ATOM 1091 O O . LYS A 1 129 ? -15.789 6.017 17.214 1.00 94.38 129 LYS A O 1
ATOM 1096 N N . ASP A 1 130 ? -13.767 5.161 16.760 1.00 95.00 130 ASP A N 1
ATOM 1097 C CA . ASP A 1 130 ? -13.201 5.437 18.072 1.00 95.00 130 ASP A CA 1
ATOM 1098 C C . ASP A 1 130 ? -12.746 6.901 18.161 1.00 95.00 130 ASP A C 1
ATOM 1100 O O . ASP A 1 130 ? -11.811 7.345 17.487 1.00 95.00 130 ASP A O 1
ATOM 1104 N N . LYS A 1 131 ? -13.397 7.657 19.054 1.00 92.88 131 LYS A N 1
ATOM 1105 C CA . LYS A 1 131 ? -13.105 9.077 19.294 1.00 92.88 131 LYS A CA 1
ATOM 1106 C C . LYS A 1 131 ? -11.645 9.322 19.675 1.00 92.88 131 LYS A C 1
ATOM 1108 O O . LYS A 1 131 ? -11.121 10.391 19.370 1.00 92.88 131 LYS A O 1
ATOM 1113 N N . LYS A 1 132 ? -10.970 8.344 20.287 1.00 94.38 132 LYS A N 1
ATOM 1114 C CA . LYS A 1 132 ? -9.552 8.435 20.658 1.00 94.38 132 LYS A CA 1
ATOM 1115 C C . LYS A 1 132 ? -8.643 8.685 19.455 1.00 94.38 132 LYS A C 1
ATOM 1117 O O . LYS A 1 132 ? -7.617 9.342 19.601 1.00 94.38 132 LYS A O 1
ATOM 1122 N N . TYR A 1 133 ? -9.004 8.157 18.289 1.00 93.69 133 TYR A N 1
ATOM 1123 C CA . TYR A 1 133 ? -8.205 8.250 17.066 1.00 93.69 133 TYR A CA 1
ATOM 1124 C C . TYR A 1 133 ? -8.779 9.256 16.063 1.00 93.69 133 TYR A C 1
ATOM 1126 O O . TYR A 1 133 ? -8.307 9.333 14.927 1.00 93.69 133 TYR A O 1
ATOM 1134 N N . SER A 1 134 ? -9.776 10.047 16.474 1.00 90.44 134 SER A N 1
ATOM 1135 C CA . SER A 1 134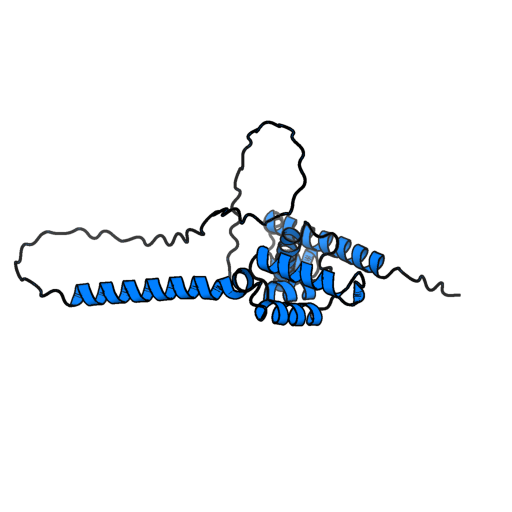 ? -10.531 10.922 15.577 1.00 90.44 134 SER A CA 1
ATOM 1136 C C . SER A 1 134 ? -9.643 11.915 14.826 1.00 90.44 134 SER A C 1
ATOM 1138 O O . SER A 1 134 ? -9.834 12.140 13.636 1.00 90.44 134 SER A O 1
ATOM 1140 N N . ASN A 1 135 ? -8.641 12.473 15.502 1.00 88.75 135 ASN A N 1
ATOM 1141 C CA . ASN A 1 135 ? -7.676 13.410 14.927 1.00 88.75 135 ASN A CA 1
ATOM 1142 C C . ASN A 1 135 ? -6.802 12.797 13.817 1.00 88.75 135 ASN A C 1
ATOM 1144 O O . ASN A 1 135 ? -6.349 13.517 12.935 1.00 88.75 135 ASN A O 1
ATOM 1148 N N . ILE A 1 136 ? -6.562 11.483 13.852 1.00 91.06 136 ILE A N 1
ATOM 1149 C CA . ILE A 1 136 ? -5.767 10.765 12.846 1.00 91.06 136 ILE A CA 1
ATOM 1150 C C . ILE A 1 136 ? -6.672 10.258 11.713 1.00 91.06 136 ILE A C 1
ATOM 1152 O O . ILE A 1 136 ? -6.302 10.311 10.539 1.00 91.06 136 ILE A O 1
ATOM 1156 N N . CYS A 1 137 ? -7.860 9.752 12.046 1.00 89.94 137 CYS A N 1
ATOM 1157 C CA . CYS A 1 137 ? -8.777 9.136 11.086 1.00 89.94 137 CYS A CA 1
ATOM 1158 C C . CYS A 1 137 ? -9.564 10.153 10.245 1.00 89.94 137 CYS A C 1
ATOM 1160 O O . CYS A 1 137 ? -9.755 9.901 9.060 1.00 89.94 137 CYS A O 1
ATOM 1162 N N . HIS A 1 138 ? -9.951 11.299 10.815 1.00 86.94 138 HIS A N 1
ATOM 1163 C CA . HIS A 1 138 ? -10.792 12.322 10.166 1.00 86.94 138 HIS A CA 1
ATOM 1164 C C . HIS A 1 138 ? -9.999 13.568 9.743 1.00 86.94 138 HIS A C 1
ATOM 1166 O O . HIS A 1 138 ? -10.506 14.687 9.759 1.00 86.94 138 HIS A O 1
ATOM 1172 N N . TYR A 1 139 ? -8.719 13.405 9.392 1.00 80.19 139 TYR A N 1
ATOM 1173 C CA . TYR A 1 139 ? -7.896 14.544 8.962 1.00 80.19 139 TYR A CA 1
ATOM 1174 C C . TYR A 1 139 ? -8.375 15.146 7.627 1.00 80.19 139 TYR A C 1
ATOM 1176 O O . TYR A 1 139 ? -8.170 16.328 7.376 1.00 80.19 139 TYR A O 1
ATOM 1184 N N . GLU A 1 140 ? -9.003 14.347 6.758 1.00 77.06 140 GLU A N 1
ATOM 1185 C CA . GLU A 1 140 ? -9.532 14.839 5.481 1.00 77.06 140 GLU A CA 1
ATOM 1186 C C . GLU A 1 140 ? -10.685 15.819 5.712 1.00 77.06 140 GLU A C 1
ATOM 1188 O O . GLU A 1 140 ? -10.743 16.852 5.049 1.00 77.06 140 GLU A O 1
ATOM 1193 N N . ASP A 1 141 ? -11.532 15.564 6.712 1.00 78.06 141 ASP A N 1
ATOM 1194 C CA . ASP A 1 141 ? -12.655 16.438 7.062 1.00 78.06 141 ASP A CA 1
ATOM 1195 C C . ASP A 1 141 ? -12.171 17.817 7.516 1.00 78.06 141 ASP A C 1
ATOM 1197 O O . ASP A 1 141 ? -12.762 18.839 7.163 1.00 78.06 141 ASP A O 1
ATOM 1201 N N . SER A 1 142 ? -11.061 17.873 8.261 1.00 76.50 142 SER A N 1
ATOM 1202 C CA . SER A 1 142 ? -10.486 19.149 8.690 1.00 76.50 142 SER A CA 1
ATOM 1203 C C . SER A 1 142 ? -9.888 19.927 7.516 1.00 76.50 142 SER A C 1
ATOM 1205 O O . SER A 1 142 ? -10.096 21.137 7.422 1.00 76.50 142 SER A O 1
ATOM 1207 N N . ILE A 1 143 ? -9.220 19.250 6.575 1.00 80.81 143 ILE A N 1
ATOM 1208 C CA . ILE A 1 143 ? -8.720 19.872 5.341 1.00 80.81 143 ILE A CA 1
ATOM 1209 C C . ILE A 1 143 ? -9.883 20.383 4.485 1.00 80.81 143 ILE A C 1
ATOM 1211 O O . ILE A 1 143 ? -9.855 21.530 4.039 1.00 80.81 143 ILE A O 1
ATOM 1215 N N . MET A 1 144 ? -10.921 19.570 4.286 1.00 81.50 144 MET A N 1
ATOM 1216 C CA . MET A 1 144 ? -12.100 19.949 3.506 1.00 81.50 144 MET A CA 1
ATOM 1217 C C . MET A 1 144 ? -12.824 21.141 4.130 1.00 81.50 144 MET A C 1
ATOM 1219 O O . MET A 1 144 ? -13.160 22.083 3.418 1.00 81.50 144 MET A O 1
ATOM 1223 N N . ALA A 1 145 ? -12.970 21.176 5.456 1.00 83.88 145 ALA A N 1
ATOM 1224 C CA . ALA A 1 145 ? -13.548 22.321 6.155 1.00 83.88 145 ALA A CA 1
ATOM 1225 C C . ALA A 1 145 ? -12.736 23.613 5.938 1.00 83.88 145 ALA A C 1
ATOM 1227 O O . ALA A 1 145 ? -13.315 24.681 5.725 1.00 83.88 145 ALA A O 1
ATOM 1228 N N . ILE A 1 146 ? -11.400 23.535 5.948 1.00 83.50 146 ILE A N 1
ATOM 1229 C CA . ILE A 1 146 ? -10.523 24.684 5.666 1.00 83.50 146 ILE A CA 1
ATOM 1230 C C . ILE A 1 146 ? -10.705 25.163 4.221 1.00 83.50 146 ILE A C 1
ATOM 1232 O O . ILE A 1 146 ? -10.866 26.364 3.988 1.00 83.50 146 ILE A O 1
ATOM 1236 N N . ILE A 1 147 ? -10.722 24.238 3.257 1.00 84.88 147 ILE A N 1
ATOM 1237 C CA . ILE A 1 147 ? -10.923 24.554 1.837 1.00 84.88 147 ILE A CA 1
ATOM 1238 C C . ILE A 1 147 ? -12.291 25.210 1.629 1.00 84.88 147 ILE A C 1
ATOM 1240 O O . ILE A 1 147 ? -12.379 26.272 1.013 1.00 84.88 147 ILE A O 1
ATOM 1244 N N . GLU A 1 148 ? -13.357 24.633 2.183 1.00 87.94 148 GLU A N 1
ATOM 1245 C CA . GLU A 1 148 ? -14.705 25.188 2.082 1.00 87.94 148 GLU A CA 1
ATOM 1246 C C . GLU A 1 148 ? -14.799 26.598 2.665 1.00 87.94 148 GLU A C 1
ATOM 1248 O O . GLU A 1 148 ? -15.430 27.475 2.069 1.00 87.94 148 GLU A O 1
ATOM 1253 N N . ASN A 1 149 ? -14.172 26.836 3.818 1.00 86.31 149 ASN A N 1
ATOM 1254 C CA . ASN A 1 149 ? -14.158 28.152 4.445 1.00 86.31 149 ASN A CA 1
ATOM 1255 C C . ASN A 1 149 ? -13.412 29.175 3.583 1.00 86.31 149 ASN A C 1
ATOM 1257 O O . ASN A 1 149 ? -13.928 30.273 3.369 1.00 86.31 149 ASN A O 1
ATOM 1261 N N . SER A 1 150 ? -12.264 28.798 3.013 1.00 87.00 150 SER A N 1
ATOM 1262 C CA . SER A 1 150 ? -11.502 29.652 2.095 1.00 87.00 150 SER A CA 1
ATOM 1263 C C . SER A 1 150 ? -12.311 30.020 0.843 1.00 87.00 150 SER A C 1
ATOM 1265 O O . SER A 1 150 ? -12.391 31.192 0.467 1.00 87.00 150 SER A O 1
ATOM 1267 N N . VAL A 1 151 ? -13.006 29.051 0.237 1.00 88.19 151 VAL A N 1
ATOM 1268 C CA . VAL A 1 151 ? -13.877 29.285 -0.929 1.00 88.19 151 VAL A CA 1
ATOM 1269 C C . VAL A 1 151 ? -15.061 30.193 -0.572 1.00 88.19 151 VAL A C 1
ATOM 1271 O O . VAL A 1 151 ? -15.403 31.105 -1.336 1.00 88.19 151 VAL A O 1
ATOM 1274 N N . LYS A 1 152 ? -15.679 29.990 0.600 1.00 88.62 152 LYS A N 1
ATOM 1275 C CA . LYS A 1 152 ? -16.779 30.833 1.099 1.00 88.62 152 LYS A CA 1
ATOM 1276 C C . LYS A 1 152 ? -16.318 32.272 1.334 1.00 88.62 152 LYS A C 1
ATOM 1278 O O . LYS A 1 152 ? -17.022 33.196 0.926 1.00 88.62 152 LYS A O 1
ATOM 1283 N N . GLU A 1 153 ? -15.156 32.484 1.947 1.00 84.50 153 GLU A N 1
ATOM 1284 C CA . GLU A 1 153 ? -14.588 33.824 2.130 1.00 84.50 153 GLU A CA 1
ATOM 1285 C C . GLU A 1 153 ? -14.264 34.501 0.801 1.00 84.50 153 GLU A C 1
ATOM 1287 O O . GLU A 1 153 ? -14.658 35.648 0.582 1.00 84.50 153 GLU A O 1
ATOM 1292 N N . HIS A 1 154 ? -13.619 33.788 -0.125 1.00 81.44 154 HIS A N 1
ATOM 1293 C CA . HIS A 1 154 ? -13.309 34.331 -1.444 1.00 81.44 154 HIS A CA 1
ATOM 1294 C C . HIS A 1 154 ? -14.581 34.770 -2.187 1.00 81.44 154 HIS A C 1
ATOM 1296 O O . HIS A 1 154 ? -14.644 35.869 -2.743 1.00 81.44 154 HIS A O 1
ATOM 1302 N N . SER A 1 155 ? -15.641 33.962 -2.104 1.00 79.38 155 SER A N 1
ATOM 1303 C CA . SER A 1 155 ? -16.950 34.274 -2.686 1.00 79.38 155 SER A CA 1
ATOM 1304 C C . SER A 1 155 ? -17.602 35.509 -2.049 1.00 79.38 155 SER A C 1
ATOM 1306 O O . SER A 1 155 ? -18.178 36.337 -2.758 1.00 79.38 155 SER A O 1
ATOM 1308 N N . LYS A 1 156 ? -17.504 35.674 -0.721 1.00 78.75 156 LYS A N 1
ATOM 1309 C CA . LYS A 1 156 ? -17.997 36.874 -0.015 1.00 78.75 156 LYS A CA 1
ATOM 1310 C C . LYS A 1 156 ? -17.232 38.130 -0.442 1.00 78.75 156 LYS A C 1
ATOM 1312 O O . LYS A 1 156 ? -17.854 39.158 -0.711 1.00 78.75 156 LYS A O 1
ATOM 1317 N N . ASN A 1 157 ? -15.913 38.027 -0.584 1.00 71.31 157 ASN A N 1
ATOM 1318 C CA . ASN A 1 157 ? -15.051 39.128 -1.014 1.00 71.31 157 ASN A CA 1
ATOM 1319 C C . ASN A 1 157 ? -15.328 39.560 -2.465 1.00 71.31 157 ASN A C 1
ATOM 1321 O O . ASN A 1 157 ? -15.316 40.754 -2.764 1.00 71.31 157 ASN A O 1
ATOM 1325 N N . LEU A 1 158 ? -15.630 38.620 -3.368 1.00 70.00 158 LEU A N 1
ATOM 1326 C CA . LEU A 1 158 ? -16.046 38.933 -4.742 1.00 70.00 158 LEU A CA 1
ATOM 1327 C C . LEU A 1 158 ? -17.397 39.665 -4.784 1.00 70.00 158 LEU A C 1
ATOM 1329 O O . LEU A 1 158 ? -17.518 40.675 -5.477 1.00 70.00 158 LEU A O 1
ATOM 1333 N N . LYS A 1 159 ? -18.385 39.225 -3.990 1.00 68.88 159 LYS A N 1
ATOM 1334 C CA . LYS A 1 159 ? -19.694 39.899 -3.884 1.00 68.88 159 LYS A CA 1
ATOM 1335 C C . LYS A 1 159 ? -19.577 41.316 -3.312 1.00 68.88 159 LYS A C 1
ATOM 1337 O O . LYS A 1 159 ? -20.220 42.232 -3.815 1.00 68.88 159 LYS A O 1
ATOM 1342 N N . GLN A 1 160 ? -18.713 41.529 -2.316 1.00 61.97 160 GLN A N 1
ATOM 1343 C CA . GLN A 1 160 ? -18.453 42.867 -1.767 1.00 61.97 160 GLN A CA 1
ATOM 1344 C C . GLN A 1 160 ? -17.761 43.812 -2.760 1.00 61.97 160 GLN A C 1
ATOM 1346 O O . GLN A 1 160 ? -17.982 45.019 -2.698 1.00 61.97 160 GLN A O 1
ATOM 1351 N N . LYS A 1 161 ? -16.942 43.297 -3.687 1.00 61.38 161 LYS A N 1
ATOM 1352 C CA . LYS A 1 161 ? -16.314 44.116 -4.738 1.00 61.38 161 LYS A CA 1
ATOM 1353 C C . LYS A 1 161 ? -17.299 44.538 -5.835 1.00 61.38 161 LYS A C 1
ATOM 1355 O O . LYS A 1 161 ? -17.120 45.614 -6.391 1.00 61.38 161 LYS A O 1
ATOM 1360 N N . GLN A 1 162 ? -18.334 43.742 -6.111 1.00 59.75 162 GLN A N 1
ATOM 1361 C CA . GLN A 1 162 ? -19.370 44.062 -7.108 1.00 59.75 162 GLN A CA 1
ATOM 1362 C C . GLN A 1 162 ? -20.430 45.055 -6.601 1.00 59.75 162 GLN A C 1
ATOM 1364 O O . GLN A 1 162 ? -21.050 45.741 -7.403 1.00 59.75 162 GLN A O 1
ATOM 1369 N N . LEU A 1 163 ? -20.623 45.158 -5.282 1.00 55.34 163 LEU A N 1
ATOM 1370 C CA . LEU A 1 163 ? -21.601 46.061 -4.658 1.00 55.34 163 LEU A CA 1
ATOM 1371 C C . LEU A 1 163 ? -21.029 47.436 -4.272 1.00 55.34 163 LEU A C 1
ATOM 1373 O O . LEU A 1 163 ? -21.730 48.233 -3.650 1.00 55.34 163 LEU A O 1
ATOM 1377 N N . ARG A 1 164 ? -19.770 47.747 -4.616 1.00 51.41 164 ARG A N 1
ATOM 1378 C CA . ARG A 1 164 ? -19.259 49.113 -4.440 1.00 51.41 164 ARG A CA 1
ATOM 1379 C C . ARG A 1 164 ? -19.891 50.011 -5.511 1.00 51.41 164 ARG A C 1
ATOM 1381 O O . ARG A 1 164 ? -19.722 49.706 -6.691 1.00 51.41 164 ARG A O 1
ATOM 1388 N N . PRO A 1 165 ? -20.598 51.094 -5.141 1.00 47.47 165 PRO A N 1
ATOM 1389 C CA . PRO A 1 165 ? -21.159 52.008 -6.122 1.00 47.47 165 PRO A CA 1
ATOM 1390 C C . PRO A 1 165 ? -20.029 52.583 -6.977 1.00 47.47 165 PRO A C 1
ATOM 1392 O O . PRO A 1 165 ? -19.007 53.044 -6.464 1.00 47.47 165 PRO A O 1
ATOM 1395 N N . PHE A 1 166 ? -20.215 52.495 -8.291 1.00 48.75 166 PHE A N 1
ATOM 1396 C CA . PHE A 1 166 ? -19.306 53.026 -9.292 1.00 48.75 166 PHE A CA 1
ATOM 1397 C C . PHE A 1 166 ? -19.321 54.554 -9.170 1.00 48.75 166 PHE A C 1
ATOM 1399 O O . PHE A 1 166 ? -20.216 55.221 -9.684 1.00 48.75 166 PHE A O 1
ATOM 1406 N N . ASN A 1 167 ? -18.370 55.117 -8.423 1.00 47.56 167 ASN A N 1
ATOM 1407 C CA . ASN A 1 167 ? -18.192 56.560 -8.385 1.00 47.56 167 ASN A CA 1
ATOM 1408 C C . ASN A 1 167 ? -17.470 56.947 -9.681 1.00 47.56 167 ASN A C 1
ATOM 1410 O O . ASN A 1 167 ? -16.253 56.797 -9.799 1.00 47.56 167 ASN A O 1
ATOM 1414 N N . ASN A 1 168 ? -18.253 57.358 -10.680 1.00 45.78 168 ASN A N 1
ATOM 1415 C CA . ASN A 1 168 ? -17.762 57.904 -11.937 1.00 45.78 168 ASN A CA 1
ATOM 1416 C C . ASN A 1 168 ? -16.965 59.179 -11.654 1.00 45.78 168 ASN A C 1
ATOM 1418 O O . ASN A 1 168 ? -17.536 60.258 -11.581 1.00 45.78 168 ASN A O 1
ATOM 1422 N N . ASN A 1 169 ? -15.647 59.052 -11.551 1.00 38.69 169 ASN A N 1
ATOM 1423 C CA . ASN A 1 169 ? -14.737 60.100 -11.984 1.00 38.69 169 ASN A CA 1
ATOM 1424 C C . ASN A 1 169 ? -13.750 59.474 -12.962 1.00 38.69 169 ASN A C 1
ATOM 1426 O O . ASN A 1 169 ? -12.825 58.747 -12.605 1.00 38.69 169 ASN A O 1
ATOM 1430 N N . MET A 1 170 ? -14.044 59.733 -14.230 1.00 44.38 170 MET A N 1
ATOM 1431 C CA . MET A 1 170 ? -13.281 59.348 -15.398 1.00 44.38 170 MET A CA 1
ATOM 1432 C C . MET A 1 170 ? -11.927 60.057 -15.358 1.00 44.38 170 MET A C 1
ATOM 1434 O O . MET A 1 170 ? -11.837 61.260 -15.578 1.00 44.38 170 MET A O 1
ATOM 1438 N N . SER A 1 171 ? -10.874 59.300 -15.065 1.00 31.33 171 SER A N 1
ATOM 1439 C CA . SER A 1 171 ? -9.498 59.684 -15.360 1.00 31.33 171 SER A CA 1
ATOM 1440 C C . SER A 1 171 ? -8.831 58.484 -16.011 1.00 31.33 171 SER A C 1
ATOM 1442 O O . SER A 1 171 ? -8.702 57.418 -15.407 1.00 31.33 171 SER A O 1
ATOM 1444 N N . TYR A 1 172 ? -8.502 58.633 -17.291 1.00 36.84 172 TYR A N 1
ATOM 1445 C CA . TYR A 1 172 ? -7.828 57.607 -18.065 1.00 36.84 172 TYR A CA 1
ATOM 1446 C C . TYR A 1 172 ? -6.389 57.476 -17.578 1.00 36.84 172 TYR A C 1
ATOM 1448 O O . TYR A 1 172 ? -5.547 58.327 -17.859 1.00 36.84 172 TYR A O 1
ATOM 1456 N N . THR A 1 173 ? -6.089 56.374 -16.900 1.00 33.75 173 THR A N 1
ATOM 1457 C CA . THR A 1 173 ? -4.724 55.867 -16.792 1.00 33.75 173 THR A CA 1
ATOM 1458 C C . THR A 1 173 ? -4.670 54.491 -17.438 1.00 33.75 173 THR A C 1
ATOM 1460 O O . THR A 1 173 ? -5.369 53.553 -17.058 1.00 33.75 173 THR A O 1
ATOM 1463 N N . VAL A 1 174 ? -3.862 54.404 -18.493 1.00 44.44 174 VAL A N 1
ATOM 1464 C CA . VAL A 1 174 ? -3.511 53.166 -19.187 1.00 44.44 174 VAL A CA 1
ATOM 1465 C C . VAL A 1 174 ? -2.800 52.263 -18.181 1.00 44.44 174 VAL A C 1
ATOM 1467 O O . VAL A 1 174 ? -1.658 52.526 -17.812 1.00 44.44 174 VAL A O 1
ATOM 1470 N N . ILE A 1 175 ? -3.474 51.211 -17.715 1.00 36.06 175 ILE A N 1
ATOM 1471 C CA . ILE A 1 175 ? -2.844 50.166 -16.906 1.00 36.06 175 ILE A CA 1
ATOM 1472 C C . ILE A 1 175 ? -2.553 48.986 -17.825 1.00 36.06 175 ILE A C 1
ATOM 1474 O O . ILE A 1 175 ? -3.453 48.346 -18.370 1.00 36.06 175 ILE A O 1
ATOM 1478 N N . ALA A 1 176 ? -1.257 48.749 -18.003 1.00 34.31 176 ALA A N 1
ATOM 1479 C CA . ALA A 1 176 ? -0.686 47.640 -18.740 1.00 34.31 176 ALA A CA 1
ATOM 1480 C C . ALA A 1 176 ? -1.269 46.291 -18.288 1.00 34.31 176 ALA A C 1
ATOM 1482 O O . ALA A 1 176 ? -1.457 46.027 -17.098 1.00 34.31 176 ALA A O 1
ATOM 1483 N N . GLN A 1 177 ? -1.512 45.422 -19.267 1.00 38.00 177 GLN A N 1
ATOM 1484 C CA . GLN A 1 177 ? -1.877 44.025 -19.073 1.00 38.00 177 GLN A CA 1
ATOM 1485 C C . GLN A 1 177 ? -0.732 43.279 -18.372 1.00 38.00 177 GLN A C 1
ATOM 1487 O O . GLN A 1 177 ? 0.153 42.730 -19.023 1.00 38.00 177 GLN A O 1
ATOM 1492 N N . ASN A 1 178 ? -0.753 43.220 -17.041 1.00 34.25 178 ASN A N 1
ATOM 1493 C CA . ASN A 1 178 ? 0.023 42.221 -16.317 1.00 34.25 178 ASN A CA 1
ATOM 1494 C C . ASN A 1 178 ? -0.761 40.910 -16.322 1.00 34.25 178 ASN A C 1
ATOM 1496 O O . ASN A 1 178 ? -1.747 40.732 -15.607 1.00 34.25 178 ASN A O 1
ATOM 1500 N N . GLN A 1 179 ? -0.315 39.999 -17.182 1.00 34.88 179 GLN A N 1
ATOM 1501 C CA . GLN A 1 179 ? -0.712 38.601 -17.179 1.00 34.88 179 GLN A CA 1
ATOM 1502 C C . GLN A 1 179 ? -0.382 38.007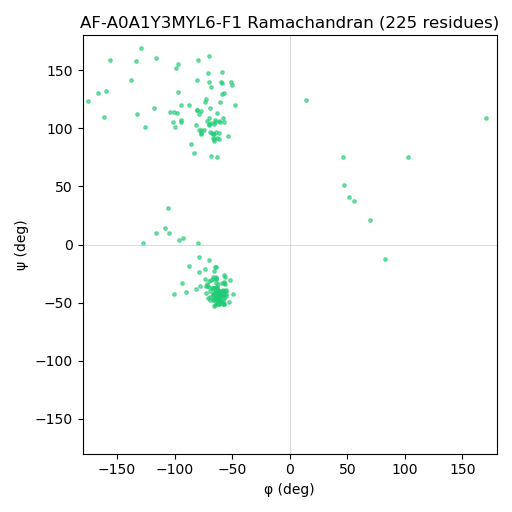 -15.803 1.00 34.88 179 GLN A C 1
ATOM 1504 O O . GLN A 1 179 ? 0.778 37.742 -15.490 1.00 34.88 179 GLN A O 1
ATOM 1509 N N . ASN A 1 180 ? -1.401 37.791 -14.968 1.00 34.53 180 ASN A N 1
ATOM 1510 C CA . ASN A 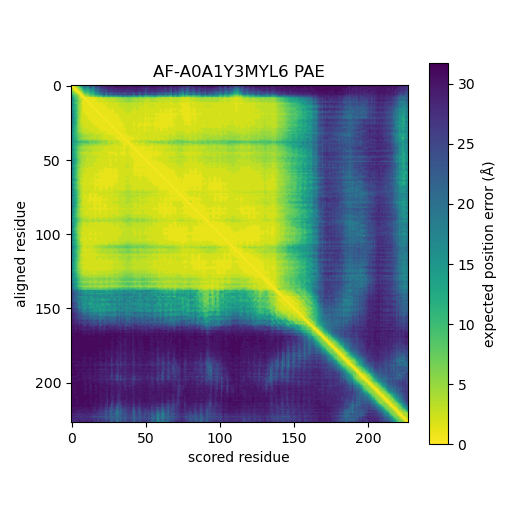1 180 ? -1.267 36.963 -13.775 1.00 34.53 180 ASN A CA 1
ATOM 1511 C C . ASN A 1 180 ? -1.017 35.522 -14.224 1.00 34.53 180 ASN A C 1
ATOM 1513 O O . ASN A 1 180 ? -1.940 34.748 -14.474 1.00 34.53 180 ASN A O 1
ATOM 1517 N N . LYS A 1 181 ? 0.264 35.176 -14.345 1.00 34.97 181 LYS A N 1
ATOM 1518 C CA . LYS A 1 181 ? 0.748 33.805 -14.421 1.00 34.97 181 LYS A CA 1
ATOM 1519 C C . LYS A 1 181 ? 0.400 33.154 -13.081 1.00 34.97 181 LYS A C 1
ATOM 1521 O O . LYS A 1 181 ? 1.085 33.363 -12.083 1.00 34.97 181 LYS A O 1
ATOM 1526 N N . ILE A 1 182 ? -0.722 32.438 -13.037 1.00 30.94 182 ILE A N 1
ATOM 1527 C CA . ILE A 1 182 ? -1.096 31.601 -11.895 1.00 30.94 182 ILE A CA 1
ATOM 1528 C C . ILE A 1 182 ? -0.060 30.477 -11.831 1.00 30.94 182 ILE A C 1
ATOM 1530 O O . ILE A 1 182 ? -0.203 29.442 -12.476 1.00 30.94 182 ILE A O 1
ATOM 1534 N N . ASN A 1 183 ? 1.014 30.688 -11.077 1.00 28.78 183 ASN A N 1
ATOM 1535 C CA . ASN A 1 183 ? 1.829 29.584 -10.611 1.00 28.78 183 ASN A CA 1
ATOM 1536 C C . ASN A 1 183 ? 1.077 28.942 -9.441 1.00 28.78 183 ASN A C 1
ATOM 1538 O O . ASN A 1 183 ? 1.174 29.396 -8.302 1.00 28.78 183 ASN A O 1
ATOM 1542 N N . ASN A 1 184 ? 0.312 27.889 -9.732 1.00 32.03 184 ASN A N 1
ATOM 1543 C CA . ASN A 1 184 ? -0.193 26.967 -8.719 1.00 32.03 184 ASN A CA 1
ATOM 1544 C C . ASN A 1 184 ? 0.989 26.180 -8.133 1.00 32.03 184 ASN A C 1
ATOM 1546 O O . ASN A 1 184 ? 1.205 25.016 -8.461 1.00 32.03 184 ASN A O 1
ATOM 1550 N N . TYR A 1 185 ? 1.769 26.814 -7.260 1.00 30.06 185 TYR A N 1
ATOM 1551 C CA . TYR A 1 185 ? 2.558 26.076 -6.289 1.00 30.06 185 TYR A CA 1
ATOM 1552 C C . TYR A 1 185 ? 1.597 25.665 -5.175 1.00 30.06 185 TYR A C 1
ATOM 1554 O O . TYR A 1 185 ? 1.265 26.456 -4.294 1.00 30.06 185 TYR A O 1
ATOM 1562 N N . LEU A 1 186 ? 1.122 24.419 -5.230 1.00 30.56 186 LEU A N 1
ATOM 1563 C CA . LEU A 1 186 ? 0.675 23.722 -4.030 1.00 30.56 186 LEU A CA 1
ATOM 1564 C C . LEU A 1 186 ? 1.893 23.621 -3.110 1.00 30.56 186 LEU A C 1
ATOM 1566 O O . LEU A 1 186 ? 2.696 22.696 -3.213 1.00 30.56 186 LEU A O 1
ATOM 1570 N N . VAL A 1 187 ? 2.057 24.617 -2.243 1.00 27.77 187 VAL A N 1
ATOM 1571 C CA . VAL A 1 187 ? 2.916 24.506 -1.071 1.00 27.77 187 VAL A CA 1
ATOM 1572 C C . VAL A 1 187 ? 2.236 23.481 -0.173 1.00 27.77 187 VAL A C 1
ATOM 1574 O O . VAL A 1 187 ? 1.301 23.791 0.563 1.00 27.77 187 VAL A O 1
ATOM 1577 N N . PHE A 1 188 ? 2.662 22.225 -0.289 1.00 31.34 188 PHE A N 1
ATOM 1578 C CA . PHE A 1 188 ? 2.458 21.264 0.782 1.00 31.34 188 PHE A CA 1
ATOM 1579 C C . PHE A 1 188 ? 3.117 21.853 2.034 1.00 31.34 188 PHE A C 1
ATOM 1581 O O . PHE A 1 188 ? 4.266 22.291 1.942 1.00 31.34 188 PHE A O 1
ATOM 1588 N N . PRO A 1 189 ? 2.436 21.903 3.189 1.00 29.97 189 PRO A N 1
ATOM 1589 C CA . PRO A 1 189 ? 3.104 22.300 4.412 1.00 29.97 189 PRO A CA 1
ATOM 1590 C C . PRO A 1 189 ? 4.145 21.229 4.744 1.00 29.97 189 PRO A C 1
ATOM 1592 O O . PRO A 1 189 ? 3.815 20.132 5.199 1.00 29.97 189 PRO A O 1
ATOM 1595 N N . GLU A 1 190 ? 5.412 21.544 4.488 1.00 32.91 190 GLU A N 1
ATOM 1596 C CA . GLU A 1 190 ? 6.522 20.871 5.137 1.00 32.91 190 GLU A CA 1
ATOM 1597 C C . GLU A 1 190 ? 6.406 21.107 6.647 1.00 32.91 190 GLU A C 1
ATOM 1599 O O . GLU A 1 190 ? 6.369 22.239 7.124 1.00 32.91 190 GLU A O 1
ATOM 1604 N N . ASN A 1 191 ? 6.344 20.001 7.387 1.00 45.97 191 ASN A N 1
ATOM 1605 C CA . ASN A 1 191 ? 6.813 19.870 8.761 1.00 45.97 191 ASN A CA 1
ATOM 1606 C C . ASN A 1 191 ? 6.423 20.987 9.746 1.00 45.97 191 ASN A C 1
ATOM 1608 O O . ASN A 1 191 ? 7.282 21.709 10.251 1.00 45.97 191 ASN A O 1
ATOM 1612 N N . SER A 1 192 ? 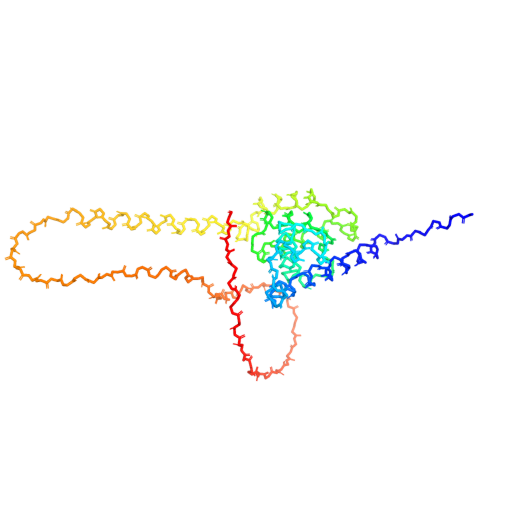5.168 21.003 10.201 1.00 31.59 192 SER A N 1
ATOM 1613 C CA . SER A 1 192 ? 4.912 21.392 11.591 1.00 31.59 192 SER A CA 1
ATOM 1614 C C . SER A 1 192 ? 5.066 20.159 12.484 1.00 31.59 192 SER A C 1
ATOM 1616 O O . SER A 1 192 ? 4.119 19.447 12.811 1.00 31.59 192 SER A O 1
ATOM 1618 N N . LEU A 1 193 ? 6.309 19.899 12.901 1.00 34.19 193 LEU A N 1
ATOM 1619 C CA . LEU A 1 193 ? 6.599 19.103 14.093 1.00 34.19 193 LEU A CA 1
ATOM 1620 C C . LEU A 1 193 ? 6.030 19.838 15.319 1.00 34.19 193 LEU A C 1
ATOM 1622 O O . LEU A 1 193 ? 6.763 20.422 16.114 1.00 34.19 193 LEU A O 1
ATOM 1626 N N . GLN A 1 194 ? 4.711 19.807 15.505 1.00 29.98 194 GLN A N 1
ATOM 1627 C CA . GLN A 1 194 ? 4.149 19.967 16.836 1.00 29.98 194 GLN A CA 1
ATOM 1628 C C . GLN A 1 194 ? 4.411 18.661 17.569 1.00 29.98 194 GLN A C 1
ATOM 1630 O O . GLN A 1 194 ? 3.745 17.645 17.383 1.00 29.98 194 GLN A O 1
ATOM 1635 N N . ARG A 1 195 ? 5.478 18.708 18.363 1.00 27.00 195 ARG A N 1
ATOM 1636 C CA . ARG A 1 195 ? 5.860 17.713 19.353 1.00 27.00 195 ARG A CA 1
ATOM 1637 C C . ARG A 1 195 ? 4.649 17.486 20.270 1.00 27.00 195 ARG A C 1
ATOM 1639 O O . ARG A 1 195 ? 4.442 18.236 21.218 1.00 27.00 195 ARG A O 1
ATOM 1646 N N . ILE A 1 196 ? 3.813 16.493 19.965 1.00 26.41 196 ILE A N 1
ATOM 1647 C CA . ILE A 1 196 ? 2.800 16.022 20.910 1.00 26.41 196 ILE A CA 1
ATOM 1648 C C . ILE A 1 196 ? 3.581 15.312 22.011 1.00 26.41 196 ILE A C 1
ATOM 1650 O O . ILE A 1 196 ? 4.108 14.218 21.812 1.00 26.41 196 ILE A O 1
ATOM 1654 N N . ILE A 1 197 ? 3.707 15.987 23.150 1.00 26.56 197 ILE A N 1
ATOM 1655 C CA . ILE A 1 197 ? 4.234 15.417 24.383 1.00 26.56 197 ILE A CA 1
ATOM 1656 C C . ILE A 1 197 ? 3.240 14.337 24.812 1.00 26.56 197 ILE A C 1
ATOM 1658 O O . ILE A 1 197 ? 2.129 14.628 25.250 1.00 26.56 197 ILE A O 1
ATOM 1662 N N . ILE A 1 198 ? 3.628 13.079 24.623 1.00 34.19 198 ILE A N 1
ATOM 1663 C CA . ILE A 1 198 ? 2.964 11.934 25.241 1.00 34.19 198 ILE A CA 1
ATOM 1664 C C . ILE A 1 198 ? 3.346 11.982 26.728 1.00 34.19 198 ILE A C 1
ATOM 1666 O O . ILE A 1 198 ? 4.545 12.009 27.014 1.00 34.19 198 ILE A O 1
ATOM 1670 N N . PRO A 1 199 ? 2.398 11.993 27.683 1.00 26.67 199 PRO A N 1
ATOM 1671 C CA . PRO A 1 199 ? 2.741 11.854 29.090 1.00 26.67 199 PRO A CA 1
ATOM 1672 C C . PRO A 1 199 ? 3.259 10.429 29.301 1.00 26.67 199 PRO A C 1
ATOM 1674 O O . PRO A 1 199 ? 2.487 9.471 29.265 1.00 26.67 199 PRO A O 1
ATOM 1677 N N . SER A 1 200 ? 4.573 10.284 29.456 1.00 29.94 200 SER A N 1
ATOM 1678 C CA . SER A 1 200 ? 5.178 9.074 30.001 1.00 29.94 200 SER A CA 1
ATOM 1679 C C . SER A 1 200 ? 5.371 9.304 31.489 1.00 29.94 200 SER A C 1
ATOM 1681 O O . SER A 1 200 ? 6.056 10.246 31.880 1.00 29.94 200 SER A O 1
ATOM 1683 N N . SER A 1 201 ? 4.745 8.457 32.298 1.00 34.03 201 SER A N 1
ATOM 1684 C CA . SER A 1 201 ? 5.018 8.362 33.727 1.00 34.03 201 SER A CA 1
ATOM 1685 C C . SER A 1 201 ? 6.492 8.021 33.972 1.00 34.03 201 SER A C 1
ATOM 1687 O O . SER A 1 201 ? 7.137 7.367 33.151 1.00 34.03 201 SER A O 1
ATOM 1689 N N . ASP A 1 202 ? 6.985 8.531 35.093 1.00 27.27 202 ASP A N 1
ATOM 1690 C CA . ASP A 1 202 ? 8.375 8.705 35.502 1.00 27.27 202 ASP A CA 1
ATOM 1691 C C . ASP A 1 202 ? 9.292 7.477 35.383 1.00 27.27 202 ASP A C 1
ATOM 1693 O O . ASP A 1 202 ? 8.972 6.399 35.880 1.00 27.27 202 ASP A O 1
ATOM 1697 N N . CYS A 1 203 ? 10.513 7.702 34.885 1.00 29.78 203 CYS A N 1
ATOM 1698 C CA . CYS A 1 203 ? 11.722 7.380 35.648 1.00 29.78 203 CYS A CA 1
ATOM 1699 C C . CYS A 1 203 ? 12.952 8.162 35.142 1.00 29.78 203 CYS A C 1
ATOM 1701 O O . CYS A 1 203 ? 13.225 8.294 33.952 1.00 29.78 203 CYS A O 1
ATOM 1703 N N . ILE A 1 204 ? 13.653 8.731 36.120 1.00 26.72 204 ILE A N 1
ATOM 1704 C CA . ILE A 1 204 ? 14.833 9.598 36.066 1.00 26.72 204 ILE A CA 1
ATOM 1705 C C . ILE A 1 204 ? 16.054 8.816 35.566 1.00 26.72 204 ILE A C 1
ATOM 1707 O O . ILE A 1 204 ? 16.300 7.748 36.107 1.00 26.72 204 ILE A O 1
ATOM 1711 N N . TYR A 1 205 ? 16.859 9.368 34.643 1.00 27.52 205 TYR A N 1
ATOM 1712 C CA . TYR A 1 205 ? 18.335 9.320 34.704 1.00 27.52 205 TYR A CA 1
ATOM 1713 C C . TYR A 1 205 ? 18.987 10.311 33.714 1.00 27.52 205 TYR A C 1
ATOM 1715 O O . TYR A 1 205 ? 18.640 10.374 32.537 1.00 27.52 205 TYR A O 1
ATOM 1723 N N . ASN A 1 206 ? 19.932 11.099 34.237 1.00 25.80 206 ASN A N 1
ATOM 1724 C CA . ASN A 1 206 ? 20.736 12.128 33.564 1.00 25.80 206 ASN A CA 1
ATOM 1725 C C . ASN A 1 206 ? 21.778 11.544 32.592 1.00 25.80 206 ASN A C 1
ATOM 1727 O O . ASN A 1 206 ? 22.410 10.538 32.907 1.00 25.80 206 ASN A O 1
ATOM 1731 N N . GLY A 1 207 ? 22.082 12.267 31.504 1.00 26.83 207 GLY A N 1
ATOM 1732 C CA . GLY A 1 207 ? 23.302 12.045 30.715 1.00 26.83 207 GLY A CA 1
ATOM 1733 C C . GLY A 1 207 ? 23.368 12.812 29.388 1.00 26.83 207 GLY A C 1
ATOM 1734 O O . GLY A 1 207 ? 22.673 12.482 28.438 1.00 26.83 207 GLY A O 1
ATOM 1735 N N . ASN A 1 208 ? 24.237 13.825 29.334 1.00 27.77 208 ASN A N 1
ATOM 1736 C CA . ASN A 1 208 ? 24.531 14.715 28.200 1.00 27.77 208 ASN A CA 1
ATOM 1737 C C . ASN A 1 208 ? 25.053 14.004 26.931 1.00 27.77 208 ASN A C 1
ATOM 1739 O O . ASN A 1 208 ? 25.988 13.215 27.041 1.00 27.77 208 ASN A O 1
ATOM 1743 N N . ALA A 1 209 ? 24.619 14.425 25.728 1.00 28.97 209 ALA A N 1
ATOM 1744 C CA . ALA A 1 209 ? 25.428 14.306 24.500 1.00 28.97 209 ALA A CA 1
ATOM 1745 C C . ALA A 1 209 ? 24.981 15.231 23.337 1.00 28.97 209 ALA A C 1
ATOM 1747 O O . ALA A 1 209 ? 23.939 15.046 22.721 1.00 28.97 209 ALA A O 1
ATOM 1748 N N . LYS A 1 210 ? 25.842 16.224 23.080 1.00 28.44 210 LYS A N 1
ATOM 1749 C CA . LYS A 1 210 ? 26.274 16.886 21.827 1.00 28.44 210 LYS A CA 1
ATOM 1750 C C . LYS A 1 210 ? 25.470 16.681 20.522 1.00 28.44 210 LYS A C 1
ATOM 1752 O O . LYS A 1 210 ? 25.392 15.584 19.980 1.00 28.44 210 LYS A O 1
ATOM 1757 N N . ASN A 1 211 ? 25.057 17.815 19.946 1.00 25.94 211 ASN A N 1
ATOM 1758 C CA . ASN A 1 211 ? 24.596 17.980 18.564 1.00 25.94 211 ASN A CA 1
ATOM 1759 C C . ASN A 1 211 ? 25.751 17.843 17.556 1.00 25.94 211 ASN A C 1
ATOM 1761 O O . ASN A 1 211 ? 26.813 18.421 17.778 1.00 25.94 211 ASN A O 1
ATOM 1765 N N . ASN A 1 212 ? 25.502 17.185 16.420 1.00 27.94 212 ASN A N 1
ATOM 1766 C CA . ASN A 1 212 ? 26.283 17.346 15.193 1.00 27.94 212 ASN A CA 1
ATOM 1767 C C . ASN A 1 212 ? 25.367 17.396 13.960 1.00 27.94 212 ASN A C 1
ATOM 1769 O O . ASN A 1 212 ? 24.355 16.704 13.875 1.00 27.94 212 ASN A O 1
ATOM 1773 N N . VAL A 1 213 ? 25.771 18.274 13.046 1.00 28.52 213 VAL A N 1
ATOM 1774 C CA . VAL A 1 213 ? 25.178 18.698 11.770 1.00 28.52 213 VAL A CA 1
ATOM 1775 C C . VAL A 1 213 ? 25.487 17.693 10.656 1.00 28.52 213 VAL A C 1
ATOM 1777 O O . VAL A 1 213 ? 26.615 17.232 10.625 1.00 28.52 213 VAL A O 1
ATOM 1780 N N . TYR A 1 214 ? 24.535 17.424 9.749 1.00 27.33 214 TYR A N 1
ATOM 1781 C CA . TYR A 1 214 ? 24.655 17.159 8.288 1.00 27.33 214 TYR A CA 1
ATOM 1782 C C . TYR A 1 214 ? 23.198 17.039 7.770 1.00 27.33 214 TYR A C 1
ATOM 1784 O O . TYR A 1 214 ? 22.397 16.345 8.382 1.00 27.33 214 TYR A O 1
ATOM 1792 N N . GLY A 1 215 ? 22.698 17.796 6.788 1.00 24.47 215 GLY A N 1
ATOM 1793 C CA . GLY A 1 215 ? 23.175 17.928 5.411 1.00 24.47 215 GLY A CA 1
ATOM 1794 C C . GLY A 1 215 ? 22.240 17.112 4.503 1.00 24.47 215 GLY A C 1
ATOM 1795 O O . GLY A 1 215 ? 22.585 15.995 4.140 1.00 24.47 215 GLY A O 1
ATOM 1796 N N . SER A 1 216 ? 21.028 17.610 4.213 1.00 25.95 216 SER A N 1
ATOM 1797 C CA . SER A 1 216 ? 20.039 16.903 3.379 1.00 25.95 216 SER A CA 1
ATOM 1798 C C . SER A 1 216 ? 20.007 17.466 1.955 1.00 25.95 216 SER A C 1
ATOM 1800 O O . SER A 1 216 ? 19.450 18.539 1.714 1.00 25.95 216 SER A O 1
ATOM 1802 N N . GLU A 1 217 ? 20.576 16.724 1.009 1.00 27.41 217 GLU A N 1
ATOM 1803 C CA . GLU A 1 217 ? 20.349 16.920 -0.424 1.00 27.41 217 GLU A CA 1
ATOM 1804 C C . GLU A 1 217 ? 19.003 16.288 -0.819 1.00 27.41 217 GLU A C 1
ATOM 1806 O O . GLU A 1 217 ? 18.820 15.071 -0.776 1.00 27.41 217 GLU A O 1
ATOM 1811 N N . ASN A 1 218 ? 18.040 17.135 -1.188 1.00 27.88 218 ASN A N 1
ATOM 1812 C CA . ASN A 1 218 ? 16.719 16.738 -1.671 1.00 27.88 218 ASN A CA 1
ATOM 1813 C C . ASN A 1 218 ? 16.778 16.349 -3.158 1.00 27.88 218 ASN A C 1
ATOM 1815 O O . ASN A 1 218 ? 16.975 17.206 -4.018 1.00 27.88 218 ASN A O 1
ATOM 1819 N N . GLN A 1 219 ? 16.510 15.081 -3.483 1.00 30.80 219 GLN A N 1
ATOM 1820 C CA . GLN A 1 219 ? 16.123 14.673 -4.838 1.00 30.80 219 GLN A CA 1
ATOM 1821 C C . GLN A 1 219 ? 14.601 14.505 -4.908 1.00 30.80 219 GLN A C 1
ATOM 1823 O O . GLN A 1 219 ? 14.034 13.502 -4.479 1.00 30.80 219 GLN A O 1
ATOM 1828 N N . ASN A 1 220 ? 13.944 15.525 -5.463 1.00 27.11 220 ASN A N 1
ATOM 1829 C CA . ASN A 1 220 ? 12.522 15.533 -5.791 1.00 27.11 220 ASN A CA 1
ATOM 1830 C C . ASN A 1 220 ? 12.209 14.474 -6.860 1.00 27.11 220 ASN A C 1
ATOM 1832 O O . ASN A 1 220 ? 12.611 14.610 -8.016 1.00 27.11 220 ASN A O 1
ATOM 1836 N N . VAL A 1 221 ? 11.446 13.441 -6.498 1.00 32.59 221 VAL A N 1
ATOM 1837 C CA . VAL A 1 221 ? 10.827 12.524 -7.463 1.00 32.59 221 VAL A CA 1
ATOM 1838 C C . VAL A 1 221 ? 9.413 13.022 -7.751 1.00 32.59 221 VAL A C 1
ATOM 1840 O O . VAL A 1 221 ? 8.509 12.883 -6.930 1.00 32.59 221 VAL A O 1
ATOM 1843 N N . LEU A 1 222 ? 9.236 13.608 -8.937 1.00 26.81 222 LEU A N 1
ATOM 1844 C CA . LEU A 1 222 ? 7.934 13.871 -9.548 1.00 26.81 222 LEU A CA 1
ATOM 1845 C C . LEU A 1 222 ? 7.205 12.537 -9.756 1.00 26.81 222 LEU A C 1
ATOM 1847 O O . LEU A 1 222 ? 7.546 11.767 -10.653 1.00 26.81 222 LEU A O 1
ATOM 1851 N N . ILE A 1 223 ? 6.203 12.265 -8.924 1.00 33.69 223 ILE A N 1
ATOM 1852 C CA . ILE A 1 223 ? 5.171 11.279 -9.237 1.00 33.69 223 ILE A CA 1
ATOM 1853 C C . ILE A 1 223 ? 4.019 12.064 -9.853 1.00 33.69 223 ILE A C 1
ATOM 1855 O O . ILE A 1 223 ? 3.319 12.793 -9.151 1.00 33.69 223 ILE A O 1
ATOM 1859 N N . GLU A 1 224 ? 3.836 11.932 -11.166 1.00 27.64 224 GLU A N 1
ATOM 1860 C CA . GLU A 1 224 ? 2.580 12.302 -11.816 1.00 27.64 224 GLU A CA 1
ATOM 1861 C C . GLU A 1 224 ? 1.452 11.494 -11.162 1.00 27.64 224 GLU A C 1
ATOM 1863 O O . GLU A 1 224 ? 1.366 10.271 -11.298 1.00 27.64 224 GLU A O 1
ATOM 1868 N N . ILE A 1 225 ? 0.612 12.183 -10.390 1.00 31.17 225 ILE A N 1
ATOM 1869 C CA . ILE A 1 225 ? -0.632 11.636 -9.858 1.00 31.17 225 ILE A CA 1
ATOM 1870 C C . ILE A 1 225 ? -1.629 11.656 -11.015 1.00 31.17 225 ILE A C 1
ATOM 1872 O O . ILE A 1 225 ? -2.216 12.693 -11.313 1.00 31.17 225 ILE A O 1
ATOM 1876 N N . ILE A 1 226 ? -1.805 10.515 -11.674 1.00 36.75 226 ILE A N 1
ATOM 1877 C CA . ILE A 1 226 ? -2.959 10.279 -12.542 1.00 36.75 226 ILE A CA 1
ATOM 1878 C C . ILE A 1 226 ? -3.970 9.488 -11.708 1.00 36.75 226 ILE A C 1
ATOM 1880 O O . ILE A 1 226 ? -3.678 8.367 -11.282 1.00 36.75 226 ILE A O 1
ATOM 1884 N N . TYR A 1 227 ? -5.101 10.137 -11.416 1.00 33.31 227 TYR A N 1
ATOM 1885 C CA . TYR A 1 227 ? -6.309 9.522 -10.858 1.00 33.31 227 TYR A CA 1
ATOM 1886 C C . TYR A 1 227 ? -6.947 8.559 -11.861 1.00 33.31 227 TYR A C 1
ATOM 1888 O O . TYR A 1 227 ? -6.953 8.894 -13.067 1.00 33.31 227 TYR A O 1
#

Sequence (227 aa):
MNKVTFTDPFNSYLLKQAEFKKFIKEIQKSLNTKEYLKNGFTIDEFVKKQWNISKTQAYRYLLCAKIIDQLEEFEIQPNYERLCRSLNKYAKTTQQLKLLWRMVLKKINGKVDLITSTLVSKTWNELYKDKKYSNICHYEDSIMAIIENSVKEHSKNLKQKQLRPFNNNMSYTVIAQNQNKINNYLVFPENSLQRIIIPSSDCIYNGNAKNNVYGSENQNVLIEIIY